Protein AF-U9UJM0-F1 (afdb_monomer_lite)

Foldseek 3Di:
DDPVVVVVVVVVVVVVVVVQCPDPLQVLQVCLLVLHDDDPPPPDDLQSLLQNLVQLLLAFRVKRKGWGWDQDPLAIDIDIDIPDDDDPLSVVLVVVVNVLRRCLSPPDDDDDPVSLVVNVVSSCVSCVVRLVVLVVQLVVCLVVCVVAPVSVVLVVQCCVQQPDDPDDDLLSLLCSLLVSLVVCVVPDPDCPSDPSSNSSSSCSSNSNNVSSVSNVVSSVD

Secondary structure (DSSP, 8-state):
--HHHHHHHHHHHHHHHHHHHTSHHHHHHHHHHHT------TT--HHHHHHHHHHHHH--TT--EEEEEEEETTEEEEEEEESSPPPHHHHHHHHHHHHHHHHHHS------HHHHHHHHHHHHHHHHHHHHHHHHHHHHHHHHTTTSHHHHHHHHHHHHHHS-GGG--HHHHHHHHHHHHHHHHHH-S-GGGS-HHHHHHHHHHHHHHHHHHHHHHHHT-

Radius of gyration: 19.23 Å; chains: 1; bounding box: 52×39×54 Å

Structure (mmCIF, N/CA/C/O backbone):
data_AF-U9UJM0-F1
#
_entry.id   AF-U9UJM0-F1
#
loop_
_atom_site.group_PDB
_atom_site.id
_atom_site.type_symbol
_atom_site.label_atom_id
_atom_site.label_alt_id
_atom_site.label_comp_id
_atom_site.label_asym_id
_atom_site.label_entity_id
_atom_site.label_seq_id
_atom_site.pdbx_PDB_ins_code
_atom_site.Cartn_x
_atom_site.Cartn_y
_atom_site.Cartn_z
_atom_site.occupancy
_atom_site.B_iso_or_equiv
_atom_site.auth_seq_id
_atom_site.auth_comp_id
_atom_site.auth_asym_id
_atom_site.auth_atom_id
_atom_site.pdbx_PDB_model_num
ATOM 1 N N . MET A 1 1 ? -22.119 -15.778 29.319 1.00 65.75 1 MET A N 1
ATOM 2 C CA . MET A 1 1 ? -22.751 -15.413 28.038 1.00 65.75 1 MET A CA 1
ATOM 3 C C . MET A 1 1 ? -23.654 -16.558 27.620 1.00 65.75 1 MET A C 1
ATOM 5 O O . MET A 1 1 ? -23.183 -17.690 27.564 1.00 65.75 1 MET A O 1
ATOM 9 N N . SER A 1 2 ? -24.944 -16.297 27.432 1.00 87.44 2 SER A N 1
ATOM 10 C CA . SER A 1 2 ? -25.914 -17.342 27.103 1.00 87.44 2 SER A CA 1
ATOM 11 C C . SER A 1 2 ? -25.783 -17.793 25.636 1.00 87.44 2 SER A C 1
ATOM 13 O O . SER A 1 2 ? -25.288 -17.039 24.790 1.00 87.44 2 SER A O 1
ATOM 15 N N . PRO A 1 3 ? -26.253 -19.003 25.283 1.00 84.19 3 PRO A N 1
ATOM 16 C CA . PRO A 1 3 ? -26.301 -19.462 23.892 1.00 84.19 3 PRO A CA 1
ATOM 17 C C . PRO A 1 3 ? -27.071 -18.515 22.951 1.00 84.19 3 PRO A C 1
ATOM 19 O O . PRO A 1 3 ? -26.754 -18.413 21.763 1.00 84.19 3 PRO A O 1
ATOM 22 N N . GLU A 1 4 ? -28.065 -17.792 23.470 1.00 83.81 4 GLU A N 1
ATOM 23 C CA . GLU A 1 4 ? -28.863 -16.820 22.712 1.00 83.81 4 GLU A CA 1
ATOM 24 C C . GLU A 1 4 ? -28.133 -15.492 22.502 1.00 83.81 4 GLU A C 1
ATOM 26 O O . GLU A 1 4 ? -28.235 -14.903 21.422 1.00 83.81 4 GLU A O 1
ATOM 31 N N . GLU A 1 5 ? -27.341 -15.047 23.479 1.00 85.44 5 GLU A N 1
ATOM 32 C CA . GLU A 1 5 ? -26.444 -13.895 23.325 1.00 85.44 5 GLU A CA 1
ATOM 33 C C . GLU A 1 5 ? -25.368 -14.174 22.270 1.00 85.44 5 GLU A C 1
ATOM 35 O O . GLU A 1 5 ? -25.138 -13.343 21.389 1.00 85.44 5 GLU A O 1
ATOM 40 N N . LEU A 1 6 ? -24.786 -15.379 22.280 1.00 83.50 6 LEU A N 1
ATOM 41 C CA . LEU A 1 6 ? -23.798 -15.802 21.285 1.00 83.50 6 LEU A CA 1
ATOM 42 C C . LEU A 1 6 ? -24.395 -15.862 19.868 1.00 83.50 6 LEU A C 1
ATOM 44 O O . LEU A 1 6 ? -23.763 -15.419 18.909 1.00 83.50 6 LEU A O 1
ATOM 48 N N . LYS A 1 7 ? -25.629 -16.367 19.715 1.00 84.19 7 LYS A N 1
ATOM 49 C CA . LYS A 1 7 ? -26.338 -16.358 18.421 1.00 84.19 7 LYS A CA 1
ATOM 50 C C . LYS A 1 7 ? -26.595 -14.938 17.913 1.00 84.19 7 LYS A C 1
ATOM 52 O O . LYS A 1 7 ? -26.408 -14.681 16.724 1.00 84.19 7 LYS A O 1
ATOM 57 N N . LYS A 1 8 ? -27.007 -14.015 18.790 1.00 84.56 8 LYS A N 1
ATOM 58 C CA . LYS A 1 8 ? -27.227 -12.605 18.426 1.00 84.56 8 LYS A CA 1
ATOM 59 C C . LYS A 1 8 ? -25.926 -11.909 18.014 1.00 84.56 8 LYS A C 1
ATOM 61 O O . LYS A 1 8 ? -25.944 -11.179 17.027 1.00 84.56 8 LYS A O 1
ATOM 66 N N . LEU A 1 9 ? -24.818 -12.162 18.714 1.00 82.75 9 LEU A N 1
ATOM 67 C CA . LEU A 1 9 ? -23.490 -11.642 18.358 1.00 82.75 9 LEU A CA 1
ATOM 68 C C . LEU A 1 9 ? -23.050 -12.112 16.970 1.00 82.75 9 LEU A C 1
ATOM 70 O O . LEU A 1 9 ? -22.808 -11.277 16.104 1.00 82.75 9 LEU A O 1
ATOM 74 N N . LYS A 1 10 ? -23.083 -13.426 16.713 1.00 82.19 10 LYS A N 1
ATOM 75 C CA . LYS A 1 10 ? -22.719 -13.991 15.401 1.00 82.19 10 LYS A CA 1
ATOM 76 C C . LYS A 1 10 ? -23.577 -13.447 14.257 1.00 82.19 10 LYS A C 1
ATOM 78 O O . LYS A 1 10 ? -23.088 -13.260 13.146 1.00 82.19 10 LYS A O 1
ATOM 83 N N . LYS A 1 11 ? -24.870 -13.201 14.506 1.00 83.44 11 LYS A N 1
ATOM 84 C CA . LYS A 1 11 ? -25.762 -12.593 13.507 1.00 83.44 11 LYS A CA 1
ATOM 85 C C . LYS A 1 11 ? -25.344 -11.153 13.192 1.00 83.44 11 LYS A C 1
ATOM 87 O O . LYS A 1 11 ? -25.240 -10.812 12.020 1.00 83.44 11 LYS A O 1
ATOM 92 N N . ARG A 1 12 ? -25.052 -10.346 14.219 1.00 81.38 12 ARG A N 1
ATOM 93 C CA . ARG A 1 12 ? -24.566 -8.967 14.044 1.00 81.38 12 ARG A CA 1
ATOM 94 C C . ARG A 1 12 ? -23.214 -8.914 13.340 1.00 81.38 12 ARG A C 1
ATOM 96 O O . ARG A 1 12 ? -23.023 -8.046 12.502 1.00 81.38 12 ARG A O 1
ATOM 103 N N . GLU A 1 13 ? -22.295 -9.823 13.657 1.00 78.12 13 GLU A N 1
ATOM 104 C CA . GLU A 1 13 ? -21.001 -9.915 12.968 1.00 78.12 13 GLU A CA 1
ATOM 105 C C . GLU A 1 13 ? -21.185 -10.207 11.480 1.00 78.12 13 GLU A C 1
ATOM 107 O O . GLU A 1 13 ? -20.626 -9.492 10.658 1.00 78.12 13 GLU A O 1
ATOM 112 N N . LYS A 1 14 ? -22.052 -11.163 11.120 1.00 77.00 14 LYS A N 1
ATOM 113 C CA . LYS A 1 14 ? -22.377 -11.445 9.712 1.00 77.00 14 LYS A CA 1
ATOM 114 C C . LYS A 1 14 ? -23.029 -10.269 8.988 1.00 77.00 14 LYS A C 1
ATOM 116 O O . LYS A 1 14 ? -22.781 -10.068 7.804 1.00 77.00 14 LYS A O 1
ATOM 121 N N . GLU A 1 15 ? -23.909 -9.530 9.657 1.00 79.50 15 GLU A N 1
ATOM 122 C CA . GLU A 1 15 ? -24.532 -8.332 9.080 1.00 79.50 15 GLU A CA 1
ATOM 123 C C . GLU A 1 15 ? -23.494 -7.224 8.857 1.00 79.50 15 GLU A C 1
ATOM 125 O O . GLU A 1 15 ? -23.455 -6.646 7.774 1.00 79.50 15 GLU A O 1
ATOM 130 N N . ARG A 1 16 ? -22.597 -6.999 9.828 1.00 75.56 16 ARG A N 1
ATOM 131 C CA . ARG A 1 16 ? -21.481 -6.049 9.702 1.00 75.56 16 ARG A CA 1
ATOM 132 C C . ARG A 1 16 ? -20.508 -6.441 8.604 1.00 75.56 16 ARG A C 1
ATOM 134 O O . ARG A 1 16 ? -20.083 -5.579 7.855 1.00 75.56 16 ARG A O 1
ATOM 141 N N . GLU A 1 17 ? -20.166 -7.720 8.498 1.00 71.56 17 GLU A N 1
ATOM 142 C CA . GLU A 1 17 ? -19.282 -8.232 7.454 1.00 71.56 17 GLU A CA 1
ATOM 143 C C . GLU A 1 17 ? -19.861 -7.948 6.063 1.00 71.56 17 GLU A C 1
ATOM 145 O O . GLU A 1 17 ? -19.177 -7.389 5.211 1.00 71.56 17 GLU A O 1
ATOM 150 N N . LYS A 1 18 ? -21.151 -8.235 5.851 1.00 74.44 18 LYS A N 1
ATOM 151 C CA . LYS A 1 18 ? -21.838 -7.892 4.598 1.00 74.44 18 LYS A CA 1
ATOM 152 C C . LYS A 1 18 ? -21.824 -6.393 4.316 1.00 74.44 18 LYS A C 1
ATOM 154 O O . LYS A 1 18 ? -21.600 -6.003 3.176 1.00 74.44 18 LYS A O 1
ATOM 159 N N . GLU A 1 19 ? -22.060 -5.568 5.334 1.00 75.31 19 GLU A N 1
ATOM 160 C CA . GLU A 1 19 ? -22.003 -4.114 5.190 1.00 75.31 19 GLU A CA 1
ATOM 161 C C . GLU A 1 19 ? -20.592 -3.650 4.807 1.00 75.31 19 GLU A C 1
ATOM 163 O O . GLU A 1 19 ? -20.451 -2.912 3.837 1.00 75.31 19 GLU A O 1
ATOM 168 N N . LEU A 1 20 ? -19.558 -4.137 5.500 1.00 71.56 20 LEU A N 1
ATOM 169 C CA . LEU A 1 20 ? -18.145 -3.884 5.207 1.00 71.56 20 LEU A CA 1
ATOM 170 C C . LEU A 1 20 ? -17.817 -4.215 3.751 1.00 71.56 20 LEU A C 1
ATOM 172 O O . LEU A 1 20 ? -17.385 -3.331 3.019 1.00 71.56 20 LEU A O 1
ATOM 176 N N . TYR A 1 21 ? -18.082 -5.449 3.310 1.00 68.25 21 TYR A N 1
ATOM 177 C CA . TYR A 1 21 ? -17.776 -5.883 1.942 1.00 68.25 21 TYR A CA 1
ATOM 178 C C . TYR A 1 21 ? -18.607 -5.176 0.861 1.00 68.25 21 TYR A C 1
ATOM 180 O O . TYR A 1 21 ? -18.234 -5.219 -0.307 1.00 68.25 21 TYR A O 1
ATOM 188 N N . SER A 1 22 ? -19.703 -4.508 1.234 1.00 66.62 22 SER A N 1
ATOM 189 C CA . SER A 1 22 ? -20.506 -3.690 0.316 1.00 66.62 22 SER A CA 1
ATOM 190 C C . SER A 1 22 ? -20.013 -2.246 0.162 1.00 66.62 22 SER A C 1
ATOM 192 O O . SER A 1 22 ? -20.562 -1.507 -0.653 1.00 66.62 22 SER A O 1
ATOM 194 N N . LYS A 1 23 ? -19.012 -1.813 0.944 1.00 70.56 23 LYS A N 1
ATOM 195 C CA . LYS A 1 23 ? -18.503 -0.437 0.883 1.00 70.56 23 LYS A CA 1
ATOM 196 C C . LYS A 1 23 ? -17.569 -0.223 -0.300 1.00 70.56 23 LYS A C 1
ATOM 198 O O . LYS A 1 23 ? -16.792 -1.093 -0.686 1.00 70.56 23 LYS A O 1
ATOM 203 N N . GLU A 1 24 ? -17.576 1.011 -0.781 1.00 67.19 24 GLU A N 1
ATOM 204 C CA . GLU A 1 24 ? -16.695 1.514 -1.833 1.00 67.19 24 GLU A CA 1
ATOM 205 C C . GLU A 1 24 ? -15.207 1.298 -1.517 1.00 67.19 24 GLU A C 1
ATOM 207 O O . GLU A 1 24 ? -14.434 0.919 -2.394 1.00 67.19 24 GLU A O 1
ATOM 212 N N . CYS A 1 25 ? -14.817 1.385 -0.241 1.00 64.88 25 CYS A N 1
ATOM 213 C CA . CYS A 1 25 ? -13.453 1.088 0.202 1.00 64.88 25 CYS A CA 1
ATOM 214 C C . CYS A 1 25 ? -13.019 -0.352 -0.094 1.00 64.88 25 CYS A C 1
ATOM 216 O O . CYS A 1 25 ? -11.851 -0.614 -0.388 1.00 64.88 25 CYS A O 1
ATOM 218 N N . VAL A 1 26 ? -13.957 -1.297 -0.032 1.00 66.75 26 VAL A N 1
ATOM 219 C CA . VAL A 1 26 ? -13.692 -2.696 -0.367 1.00 66.75 26 VAL A CA 1
ATOM 220 C C . VAL A 1 26 ? -13.600 -2.882 -1.870 1.00 66.75 26 VAL A C 1
ATOM 222 O O . VAL A 1 26 ? -12.690 -3.572 -2.318 1.00 66.75 26 VAL A O 1
ATOM 225 N N . ALA A 1 27 ? -14.463 -2.227 -2.649 1.00 67.12 27 ALA A N 1
ATOM 226 C CA . ALA A 1 27 ? -14.360 -2.241 -4.107 1.00 67.12 27 ALA A CA 1
ATOM 227 C C . ALA A 1 27 ? -12.992 -1.708 -4.573 1.00 67.12 27 ALA A C 1
ATOM 229 O O . ALA A 1 27 ? -12.303 -2.374 -5.345 1.00 67.12 27 ALA A O 1
ATOM 230 N N . GLN A 1 28 ? -12.528 -0.585 -4.014 1.00 66.94 28 GLN A N 1
ATOM 231 C CA . GLN A 1 28 ? -11.191 -0.050 -4.294 1.00 66.94 28 GLN A CA 1
ATOM 232 C C . GLN A 1 28 ? -10.070 -1.007 -3.870 1.00 66.94 28 GLN A C 1
ATOM 234 O O . GLN A 1 28 ? -9.120 -1.226 -4.621 1.00 66.94 28 GLN A O 1
ATOM 239 N N . SER A 1 29 ? -10.190 -1.631 -2.695 1.00 64.56 29 SER A N 1
ATOM 240 C CA . SER A 1 29 ? -9.205 -2.610 -2.217 1.00 64.56 29 SER A CA 1
ATOM 241 C C . SER A 1 29 ? -9.140 -3.850 -3.114 1.00 64.56 29 SER A C 1
ATOM 243 O O . SER A 1 29 ? -8.056 -4.375 -3.365 1.00 64.56 29 SER A O 1
ATOM 245 N N . ILE A 1 30 ? -10.282 -4.309 -3.634 1.00 66.44 30 ILE A N 1
ATOM 246 C CA . ILE A 1 30 ? -10.357 -5.412 -4.597 1.00 66.44 30 ILE A CA 1
ATOM 247 C C . ILE A 1 30 ? -9.670 -5.010 -5.903 1.00 66.44 30 ILE A C 1
ATOM 249 O O . ILE A 1 30 ? -8.770 -5.731 -6.335 1.00 66.44 30 ILE A O 1
ATOM 253 N N . ASN A 1 31 ? -10.014 -3.850 -6.474 1.00 68.75 31 ASN A N 1
ATOM 254 C CA . ASN A 1 31 ? -9.408 -3.333 -7.709 1.00 68.75 31 ASN A CA 1
ATOM 255 C C . ASN A 1 31 ? -7.883 -3.228 -7.579 1.00 68.75 31 ASN A C 1
ATOM 257 O O . ASN A 1 31 ? -7.129 -3.680 -8.446 1.00 68.75 31 ASN A O 1
ATOM 261 N N . PHE A 1 32 ? -7.414 -2.736 -6.431 1.00 66.44 32 PHE A N 1
ATOM 262 C CA . PHE A 1 32 ? -5.996 -2.673 -6.103 1.00 66.44 32 PHE A CA 1
ATOM 263 C C . PHE A 1 32 ? -5.314 -4.056 -6.111 1.00 66.44 32 PHE A C 1
ATOM 265 O O . PHE A 1 32 ? -4.198 -4.212 -6.625 1.00 66.44 32 PHE A O 1
ATOM 272 N N . VAL A 1 33 ? -5.971 -5.088 -5.571 1.00 63.47 33 VAL A N 1
ATOM 273 C CA . VAL A 1 33 ? -5.451 -6.465 -5.560 1.00 63.47 33 VAL A CA 1
ATOM 274 C C . VAL A 1 33 ? -5.387 -7.040 -6.975 1.00 63.47 33 VAL A C 1
ATOM 276 O O . VAL A 1 33 ? -4.348 -7.606 -7.350 1.00 63.47 33 VAL A O 1
ATOM 279 N N . VAL A 1 34 ? -6.445 -6.862 -7.772 1.00 63.19 34 VAL A N 1
ATOM 280 C CA . VAL A 1 34 ? -6.519 -7.375 -9.151 1.00 63.19 34 VAL A CA 1
ATOM 281 C C . VAL A 1 34 ? -5.686 -6.560 -10.149 1.00 63.19 34 VAL A C 1
ATOM 283 O O . VAL A 1 34 ? -5.393 -7.048 -11.236 1.00 63.19 34 VAL A O 1
ATOM 286 N N . SER A 1 35 ? -5.125 -5.417 -9.736 1.00 59.09 35 SER A N 1
ATOM 287 C CA . SER A 1 35 ? -4.356 -4.488 -10.592 1.00 59.09 35 SER A CA 1
ATOM 288 C C . SER A 1 35 ? -5.179 -3.896 -11.740 1.00 59.09 35 SER A C 1
ATOM 290 O O . SER A 1 35 ? -4.607 -3.441 -12.726 1.00 59.09 35 SER A O 1
ATOM 292 N N . GLU A 1 36 ? -6.504 -3.889 -11.611 1.00 54.59 36 GLU A N 1
ATOM 293 C CA . GLU A 1 36 ? -7.366 -3.150 -12.528 1.00 54.59 36 GLU A CA 1
ATOM 294 C C . GLU A 1 36 ? -7.240 -1.652 -12.221 1.00 54.59 36 GLU A C 1
ATOM 296 O O . GLU A 1 36 ? -6.974 -1.252 -11.078 1.00 54.59 36 GLU A O 1
ATOM 301 N N . ALA A 1 37 ? -7.357 -0.816 -13.254 1.00 44.00 37 ALA A N 1
ATOM 302 C CA . ALA A 1 37 ? -7.445 0.625 -13.085 1.00 44.00 37 ALA A CA 1
ATOM 303 C C . ALA A 1 37 ? -8.679 0.921 -12.220 1.00 44.00 37 ALA A C 1
ATOM 305 O O . ALA A 1 37 ? -9.813 0.784 -12.662 1.00 44.00 37 ALA A O 1
ATOM 306 N N . SER A 1 38 ? -8.466 1.231 -10.941 1.00 50.16 38 SER A N 1
ATOM 307 C CA . SER A 1 38 ? -9.499 1.867 -10.143 1.00 50.16 38 SER A CA 1
ATOM 308 C C . SER A 1 38 ? -9.495 3.337 -10.518 1.00 50.16 38 SER A C 1
ATOM 310 O O . SER A 1 38 ? -8.500 4.010 -10.232 1.00 50.16 38 SER A O 1
ATOM 312 N N . ASP A 1 39 ? -10.582 3.821 -11.108 1.00 47.94 39 ASP A N 1
ATOM 313 C CA . ASP A 1 39 ? -10.840 5.254 -11.157 1.00 47.94 39 ASP A CA 1
ATOM 314 C C . ASP A 1 39 ? -10.741 5.788 -9.723 1.00 47.94 39 ASP A C 1
ATOM 316 O O . ASP A 1 39 ? -11.338 5.240 -8.786 1.00 47.94 39 ASP A O 1
ATOM 320 N N . GLU A 1 40 ? -9.892 6.792 -9.525 1.00 50.16 40 GLU A N 1
ATOM 321 C CA . GLU A 1 40 ? -9.721 7.436 -8.231 1.00 50.16 40 GLU A CA 1
ATOM 322 C C . GLU A 1 40 ? -11.066 8.091 -7.882 1.00 50.16 40 GLU A C 1
ATOM 324 O O . GLU A 1 40 ? -11.455 9.089 -8.483 1.00 50.16 40 GLU A O 1
ATOM 329 N N . VAL A 1 41 ? -11.846 7.494 -6.972 1.00 50.97 41 VAL A N 1
ATOM 330 C CA . VAL A 1 41 ? -13.151 8.062 -6.609 1.00 50.97 41 VAL A CA 1
ATOM 331 C C . VAL A 1 41 ? -12.904 9.332 -5.801 1.00 50.97 41 VAL A C 1
ATOM 333 O O . VAL A 1 41 ? -12.577 9.287 -4.612 1.00 50.97 41 VAL A O 1
ATOM 336 N N . THR A 1 42 ? -13.064 10.477 -6.456 1.00 54.00 42 THR A N 1
ATOM 337 C CA . THR A 1 42 ? -12.789 11.809 -5.905 1.00 54.00 42 THR A CA 1
ATOM 338 C C . THR A 1 42 ? -13.780 12.259 -4.825 1.00 54.00 42 THR A C 1
ATOM 340 O O . THR A 1 42 ? -13.514 13.247 -4.142 1.00 54.00 42 THR A O 1
ATOM 343 N N . ASP A 1 43 ? -14.869 11.513 -4.607 1.00 64.25 43 ASP A N 1
ATOM 344 C CA . ASP A 1 43 ? -15.992 11.911 -3.742 1.00 64.25 43 ASP A CA 1
ATOM 345 C C . ASP A 1 43 ? -16.020 11.216 -2.363 1.00 64.25 43 ASP A C 1
ATOM 347 O O . ASP A 1 43 ? -16.974 11.375 -1.596 1.00 64.25 43 ASP A O 1
ATOM 351 N N . LEU A 1 44 ? -14.971 10.470 -1.992 1.00 70.69 44 LEU A N 1
ATOM 352 C CA . LEU A 1 44 ? -14.900 9.832 -0.673 1.00 70.69 44 LEU A CA 1
ATOM 353 C C . LEU A 1 44 ? -14.723 10.853 0.461 1.00 70.69 44 LEU A C 1
ATOM 355 O O . LEU A 1 44 ? -13.865 11.742 0.416 1.00 70.69 44 LEU A O 1
ATOM 359 N N . ASN A 1 45 ? -15.472 10.665 1.553 1.00 81.06 45 ASN A N 1
ATOM 360 C CA . ASN A 1 45 ? -15.224 11.418 2.783 1.00 81.06 45 ASN A CA 1
ATOM 361 C C . ASN A 1 45 ? -13.866 11.028 3.408 1.00 81.06 45 ASN A C 1
ATOM 363 O O . ASN A 1 45 ? -13.258 10.013 3.065 1.00 81.06 45 ASN A O 1
ATOM 367 N N . VAL A 1 46 ? -13.379 11.842 4.351 1.00 80.00 46 VAL A N 1
ATOM 368 C CA . VAL A 1 46 ? -12.052 11.658 4.970 1.00 80.00 46 VAL A CA 1
ATOM 369 C C . VAL A 1 46 ? -11.892 10.275 5.617 1.00 80.00 46 VAL A C 1
ATOM 371 O O . VAL A 1 46 ? -10.829 9.673 5.482 1.00 80.00 46 VAL A O 1
ATOM 374 N N . LEU A 1 47 ? -12.934 9.746 6.267 1.00 79.88 47 LEU A N 1
ATOM 375 C CA . LEU A 1 47 ? -12.892 8.444 6.944 1.00 79.88 47 LEU A CA 1
ATOM 376 C C . LEU A 1 47 ? -12.879 7.278 5.956 1.00 79.88 47 LEU A C 1
ATOM 378 O O . LEU A 1 47 ? -12.149 6.307 6.165 1.00 79.88 47 LEU A O 1
ATOM 382 N N . ASP A 1 48 ? -13.650 7.373 4.878 1.00 80.81 48 ASP A N 1
ATOM 383 C CA . ASP A 1 48 ? -13.672 6.354 3.832 1.00 80.81 48 ASP A CA 1
ATOM 384 C C . ASP A 1 48 ? -12.336 6.341 3.086 1.00 80.81 48 ASP A C 1
ATOM 386 O O . ASP A 1 48 ? -11.732 5.283 2.917 1.00 80.81 48 ASP A O 1
ATOM 390 N N . ARG A 1 49 ? -11.787 7.515 2.750 1.00 82.75 49 ARG A N 1
ATOM 391 C CA . ARG A 1 49 ? -10.454 7.620 2.142 1.00 82.75 49 ARG A CA 1
ATOM 392 C C . ARG A 1 49 ? -9.361 7.066 3.060 1.00 82.75 49 ARG A C 1
ATOM 394 O O . ARG A 1 49 ? -8.517 6.295 2.607 1.00 82.75 49 ARG A O 1
ATOM 401 N N . PHE A 1 50 ? -9.401 7.390 4.355 1.00 83.25 50 PHE A N 1
ATOM 402 C CA . PHE A 1 50 ? -8.499 6.786 5.338 1.00 83.25 50 PHE A CA 1
ATOM 403 C C . PHE A 1 50 ? -8.632 5.259 5.327 1.00 83.25 50 PHE A C 1
ATOM 405 O O . PHE A 1 50 ? -7.629 4.544 5.279 1.00 83.25 50 PHE A O 1
ATOM 412 N N . SER A 1 51 ? -9.867 4.751 5.347 1.00 84.19 51 SER A N 1
ATOM 413 C CA . SER A 1 51 ? -10.149 3.314 5.341 1.00 84.19 51 SER A CA 1
ATOM 414 C C . SER A 1 51 ? -9.546 2.626 4.110 1.00 84.19 51 SER A C 1
ATOM 416 O O . SER A 1 51 ? -8.946 1.563 4.250 1.00 84.19 51 SER A O 1
ATOM 418 N N . CYS A 1 52 ? -9.611 3.254 2.931 1.00 84.00 52 CYS A N 1
ATOM 419 C CA . CYS A 1 52 ? -9.008 2.745 1.692 1.00 84.00 52 CYS A CA 1
ATOM 420 C C . CYS A 1 52 ? -7.480 2.638 1.781 1.00 84.00 52 CYS A C 1
ATOM 422 O O . CYS A 1 52 ? -6.892 1.612 1.422 1.00 84.00 52 CYS A O 1
ATOM 424 N N . TYR A 1 53 ? -6.821 3.675 2.301 1.00 86.25 53 TYR A N 1
ATOM 425 C CA . TYR A 1 53 ? -5.370 3.659 2.479 1.00 86.25 53 TYR A CA 1
ATOM 426 C C . TYR A 1 53 ? -4.928 2.607 3.498 1.00 86.25 53 TYR A C 1
ATOM 428 O O . TYR A 1 53 ? -3.972 1.864 3.258 1.00 86.25 53 TYR A O 1
ATOM 436 N N . LEU A 1 54 ? -5.657 2.481 4.610 1.00 86.38 54 LEU A N 1
ATOM 437 C CA . LEU A 1 54 ? -5.369 1.460 5.611 1.00 86.38 54 LEU A CA 1
ATOM 438 C C . LEU A 1 54 ? -5.587 0.047 5.047 1.00 86.38 54 LEU A C 1
ATOM 440 O O . LEU A 1 54 ? -4.749 -0.832 5.251 1.00 86.38 54 LEU A O 1
ATOM 444 N N . ALA A 1 55 ? -6.656 -0.170 4.277 1.00 87.00 55 ALA A N 1
ATOM 445 C CA . ALA A 1 55 ? -6.917 -1.445 3.614 1.00 87.00 55 ALA A CA 1
ATOM 446 C C . ALA A 1 55 ? -5.784 -1.831 2.648 1.00 87.00 55 ALA A C 1
ATOM 448 O O . ALA A 1 55 ? -5.304 -2.966 2.672 1.00 87.00 55 ALA A O 1
ATOM 449 N N . THR A 1 56 ? -5.286 -0.868 1.865 1.00 85.75 56 THR A N 1
ATOM 450 C CA . THR A 1 56 ? -4.171 -1.053 0.919 1.00 85.75 56 THR A CA 1
ATOM 451 C C . THR A 1 56 ? -2.892 -1.517 1.620 1.00 85.75 56 THR A C 1
ATOM 453 O O . THR A 1 56 ? -2.194 -2.434 1.155 1.00 85.75 56 THR A O 1
ATOM 456 N N . ILE A 1 57 ? -2.589 -0.912 2.769 1.00 86.31 57 ILE A N 1
ATOM 457 C CA . ILE A 1 57 ? -1.442 -1.287 3.591 1.00 86.31 57 ILE A CA 1
ATOM 458 C C . ILE A 1 57 ? -1.609 -2.715 4.131 1.00 86.31 57 ILE A C 1
ATOM 460 O O . ILE A 1 57 ? -0.708 -3.547 3.957 1.00 86.31 57 ILE A O 1
ATOM 464 N N . LEU A 1 58 ? -2.777 -3.027 4.700 1.00 85.50 58 LEU A N 1
ATOM 465 C CA . LEU A 1 58 ? -3.060 -4.316 5.333 1.00 85.50 58 LEU A CA 1
ATOM 466 C C . LEU A 1 58 ? -3.112 -5.492 4.340 1.00 85.50 58 LEU A C 1
ATOM 468 O O . LEU A 1 58 ? -2.642 -6.576 4.671 1.00 85.50 58 LEU A O 1
ATOM 472 N N . ALA A 1 59 ? -3.626 -5.299 3.124 1.00 84.38 59 ALA A N 1
ATOM 473 C CA . ALA A 1 59 ? -3.943 -6.390 2.195 1.00 84.38 59 ALA A CA 1
ATOM 474 C C . ALA A 1 59 ? -2.717 -7.028 1.519 1.00 84.38 59 ALA A C 1
ATOM 476 O O . ALA A 1 59 ? -2.120 -6.404 0.642 1.00 84.38 59 ALA A O 1
ATOM 477 N N . ARG A 1 60 ? -2.318 -8.267 1.855 1.00 78.50 60 ARG A N 1
ATOM 478 C CA . ARG A 1 60 ? -1.262 -8.998 1.113 1.00 78.50 60 ARG A CA 1
ATOM 479 C C . ARG A 1 60 ? -1.723 -9.476 -0.268 1.00 78.50 60 ARG A C 1
ATOM 481 O O . ARG A 1 60 ? -2.857 -9.276 -0.687 1.00 78.50 60 ARG A O 1
ATOM 488 N N . ASP A 1 61 ? -0.810 -10.102 -1.009 1.00 74.38 61 ASP A N 1
ATOM 489 C CA . ASP A 1 61 ? -1.124 -10.686 -2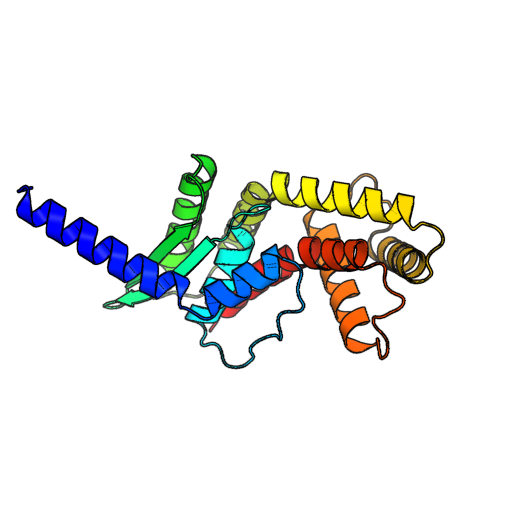.312 1.00 74.38 61 ASP A CA 1
ATOM 490 C C . ASP A 1 61 ? -2.272 -11.699 -2.188 1.00 74.38 61 ASP A C 1
ATOM 492 O O . ASP A 1 61 ? -2.167 -12.664 -1.434 1.00 74.38 61 ASP A O 1
ATOM 496 N N . LYS A 1 62 ? -3.336 -11.483 -2.976 1.00 76.56 62 LYS A N 1
ATOM 497 C CA . LYS A 1 62 ? -4.605 -12.242 -2.981 1.00 76.56 62 LYS A CA 1
ATOM 498 C C . LYS A 1 62 ? -5.516 -12.010 -1.767 1.00 76.56 62 LYS A C 1
ATOM 500 O O . LYS A 1 62 ? -6.649 -12.491 -1.781 1.00 76.56 62 LYS A O 1
ATOM 505 N N . GLU A 1 63 ? -5.067 -11.277 -0.752 1.00 83.62 63 GLU A N 1
ATOM 506 C CA . GLU A 1 63 ? -5.919 -10.892 0.370 1.00 83.62 63 GLU A CA 1
ATOM 507 C C . GLU A 1 63 ? -6.747 -9.661 0.002 1.00 83.62 63 GLU A C 1
ATOM 509 O O . GLU A 1 63 ? -6.233 -8.693 -0.548 1.00 83.62 63 GLU A O 1
ATOM 514 N N . VAL A 1 64 ? -8.025 -9.690 0.354 1.00 81.12 64 VAL A N 1
ATOM 515 C CA . VAL A 1 64 ? -8.942 -8.557 0.331 1.00 81.12 64 VAL A CA 1
ATOM 516 C C . VAL A 1 64 ? -9.195 -8.184 1.780 1.00 81.12 64 VAL A C 1
ATOM 518 O O . VAL A 1 64 ? -9.677 -9.008 2.560 1.00 81.12 64 VAL A O 1
ATOM 521 N N . VAL A 1 65 ? -8.849 -6.952 2.138 1.00 83.69 65 VAL A N 1
ATOM 522 C CA . VAL A 1 65 ? -9.077 -6.403 3.474 1.00 83.69 65 VAL A CA 1
ATOM 523 C C . VAL A 1 65 ? -10.171 -5.354 3.378 1.00 83.69 65 VAL A C 1
ATOM 525 O O . VAL A 1 65 ? -10.105 -4.449 2.553 1.00 83.69 65 VAL A O 1
ATOM 528 N N . ALA A 1 66 ? -11.170 -5.483 4.240 1.00 85.12 66 ALA A N 1
ATOM 529 C CA . ALA A 1 66 ? -12.202 -4.494 4.450 1.00 85.12 66 ALA A CA 1
ATOM 530 C C . ALA A 1 66 ? -11.903 -3.721 5.732 1.00 85.12 66 ALA A C 1
ATOM 532 O O . ALA A 1 66 ? -11.779 -4.306 6.810 1.00 85.12 66 ALA A O 1
ATOM 533 N N . VAL A 1 67 ? -11.806 -2.403 5.598 1.00 84.06 67 VAL A N 1
ATOM 534 C CA . VAL A 1 67 ? -11.639 -1.474 6.711 1.00 84.06 67 VAL A CA 1
ATOM 535 C C . VAL A 1 67 ? -12.852 -0.564 6.732 1.00 84.06 67 VAL A C 1
ATOM 537 O O . VAL A 1 67 ? -13.218 0.003 5.706 1.00 84.06 67 VAL A O 1
ATOM 540 N N . TRP A 1 68 ? -13.466 -0.418 7.898 1.00 83.00 68 TRP A N 1
ATOM 541 C CA . TRP A 1 68 ? -14.494 0.585 8.120 1.00 83.00 68 TRP A CA 1
ATOM 542 C C . TRP A 1 68 ? -14.200 1.355 9.396 1.00 83.00 68 TRP A C 1
ATOM 544 O O . TRP A 1 68 ? -14.170 0.791 10.492 1.00 83.00 68 TRP A O 1
ATOM 554 N N . LEU A 1 69 ? -13.983 2.654 9.234 1.00 78.62 69 LEU A N 1
ATOM 555 C CA . LEU A 1 69 ? -13.797 3.588 10.330 1.00 78.62 69 LEU A CA 1
ATOM 556 C C . LEU A 1 69 ? -15.104 4.297 10.649 1.00 78.62 69 LEU A C 1
ATOM 558 O O . LEU A 1 69 ? -15.782 4.825 9.767 1.00 78.62 69 LEU A O 1
ATOM 562 N N . LYS A 1 70 ? -15.447 4.338 11.934 1.00 76.75 70 LYS A N 1
ATOM 563 C CA . LYS A 1 70 ? -16.643 5.018 12.420 1.00 76.75 70 LYS A CA 1
ATOM 564 C C . LYS A 1 70 ? -16.326 5.853 13.648 1.00 76.75 70 LYS A C 1
ATOM 566 O O . LYS A 1 70 ? -15.701 5.373 14.586 1.00 76.75 70 LYS A O 1
ATOM 571 N N . ILE A 1 71 ? -16.828 7.084 13.679 1.00 75.31 71 ILE A N 1
ATOM 572 C CA . ILE A 1 71 ? -16.781 7.920 14.879 1.00 75.31 71 ILE A CA 1
ATOM 573 C C . ILE A 1 71 ? -18.065 7.697 15.685 1.00 75.31 71 ILE A C 1
ATOM 575 O O . ILE A 1 71 ? -19.168 7.979 15.214 1.00 75.31 71 ILE A O 1
ATOM 579 N N . VAL A 1 72 ? -17.932 7.189 16.909 1.00 71.19 72 VAL A N 1
ATOM 580 C CA . VAL A 1 72 ? -19.034 6.963 17.853 1.00 71.19 72 VAL A CA 1
ATOM 581 C C . VAL A 1 72 ? -18.713 7.689 19.154 1.00 71.19 72 VAL A C 1
ATOM 583 O O . VAL A 1 72 ? -17.731 7.375 19.817 1.00 71.19 72 VAL A O 1
ATOM 586 N N . GLN A 1 73 ? -19.534 8.677 19.531 1.00 69.94 73 GLN A N 1
ATOM 587 C CA . GLN A 1 73 ? -19.376 9.438 20.786 1.00 69.94 73 GLN A CA 1
ATOM 588 C C . GLN A 1 73 ? -17.967 10.046 20.967 1.00 69.94 73 GLN A C 1
ATOM 590 O O . GLN A 1 73 ? -17.383 9.987 22.048 1.00 69.94 73 GLN A O 1
ATOM 595 N N . GLY A 1 74 ? -17.391 10.585 19.887 1.00 65.69 74 GLY A N 1
ATOM 596 C CA . GLY A 1 74 ? -16.033 11.143 19.892 1.00 65.69 74 GLY A CA 1
ATOM 597 C C . GLY A 1 74 ? -14.918 10.093 19.937 1.00 65.69 74 GLY A C 1
ATOM 598 O O . GLY A 1 74 ? -13.762 10.451 20.118 1.00 65.69 74 GLY A O 1
ATOM 599 N N . ARG A 1 75 ? -15.231 8.800 19.783 1.00 66.69 75 ARG A N 1
ATOM 600 C CA . ARG A 1 75 ? -14.254 7.708 19.686 1.00 66.69 75 ARG A CA 1
ATOM 601 C C . ARG A 1 75 ? -14.186 7.161 18.274 1.00 66.69 75 ARG A C 1
ATOM 603 O O . ARG A 1 75 ? -15.221 6.923 17.660 1.00 66.69 75 ARG A O 1
ATOM 610 N N . CYS A 1 76 ? -12.969 6.951 17.785 1.00 73.12 76 CYS A N 1
ATOM 611 C CA . CYS A 1 76 ? -12.739 6.240 16.537 1.00 73.12 76 CYS A CA 1
ATOM 612 C C . CYS A 1 76 ? -12.835 4.731 16.800 1.00 73.12 76 CYS A C 1
ATOM 614 O O . CYS A 1 76 ? -12.106 4.190 17.635 1.00 73.12 76 CYS A O 1
ATOM 616 N N . GLU A 1 77 ? -13.760 4.070 16.114 1.00 76.81 77 GLU A N 1
ATOM 617 C CA . GLU A 1 77 ? -13.906 2.621 16.071 1.00 76.81 77 GLU A CA 1
ATOM 618 C C . GLU A 1 77 ? -13.454 2.118 14.701 1.00 76.81 77 GLU A C 1
ATOM 620 O O . GLU A 1 77 ? -13.895 2.627 13.669 1.00 76.81 77 GLU A O 1
ATOM 625 N N . ILE A 1 78 ? -12.587 1.106 14.702 1.00 79.12 78 ILE A N 1
ATOM 626 C CA . ILE A 1 78 ? -12.094 0.453 13.491 1.00 79.12 78 ILE A CA 1
ATOM 627 C C . ILE A 1 78 ? -12.711 -0.932 13.418 1.00 79.12 78 ILE A C 1
ATOM 629 O O . ILE A 1 78 ? -12.571 -1.737 14.341 1.00 79.12 78 ILE A O 1
ATOM 633 N N . TYR A 1 79 ? -13.361 -1.216 12.302 1.00 82.56 79 TYR A N 1
ATOM 634 C CA . TYR A 1 79 ? -13.841 -2.539 11.959 1.00 82.56 79 TYR A CA 1
ATOM 635 C C . TYR A 1 79 ? -12.976 -3.098 10.840 1.00 82.56 79 TYR A C 1
ATOM 637 O O . TYR A 1 79 ? -12.796 -2.456 9.807 1.00 82.56 79 TYR A O 1
ATOM 645 N N . LEU A 1 80 ? -12.437 -4.293 11.066 1.00 84.94 80 LEU A N 1
ATOM 646 C CA . LEU A 1 80 ? -11.545 -4.973 10.140 1.00 84.94 80 LEU A CA 1
ATOM 647 C C . LEU A 1 80 ? -12.119 -6.344 9.810 1.00 84.94 80 LEU A C 1
ATOM 649 O O . LEU A 1 80 ? -12.502 -7.102 10.701 1.00 84.94 80 LEU A O 1
ATOM 653 N N . SER A 1 81 ? -12.151 -6.669 8.527 1.00 85.31 81 SER A N 1
ATOM 654 C CA . SER A 1 81 ? -12.399 -8.020 8.040 1.00 85.31 81 SER A CA 1
ATOM 655 C C . SER A 1 81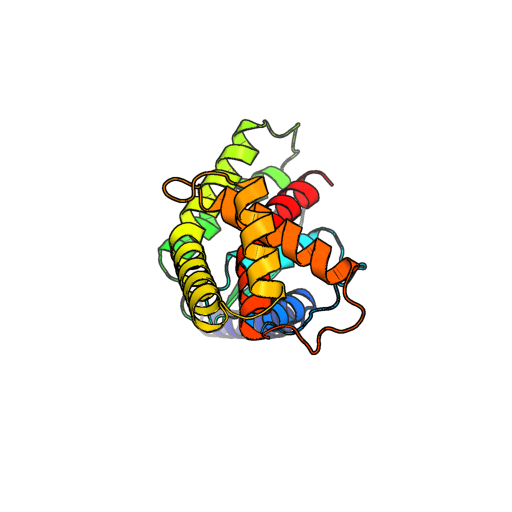 ? -11.428 -8.318 6.913 1.00 85.31 81 SER A C 1
ATOM 657 O O . SER A 1 81 ? -10.953 -7.408 6.235 1.00 85.31 81 SER A O 1
ATOM 659 N N . LYS A 1 82 ? -11.109 -9.591 6.719 1.00 85.12 82 LYS A N 1
ATOM 660 C CA . LYS A 1 82 ? -10.353 -10.030 5.556 1.00 85.12 82 LYS A CA 1
ATOM 661 C C . LYS A 1 82 ? -10.718 -11.461 5.191 1.00 85.12 82 LYS A C 1
ATOM 663 O O . LYS A 1 82 ? -11.216 -12.213 6.023 1.00 85.12 82 LYS A O 1
ATOM 668 N N . ASN A 1 83 ? -10.443 -11.839 3.951 1.00 84.25 83 ASN A N 1
ATOM 669 C CA . ASN A 1 83 ? -10.752 -13.164 3.406 1.00 84.25 83 ASN A CA 1
ATOM 670 C C . ASN A 1 83 ? -9.737 -14.272 3.781 1.00 84.25 83 ASN A C 1
ATOM 672 O O . ASN A 1 83 ? -9.837 -15.378 3.256 1.00 84.25 83 ASN A O 1
ATOM 676 N N . PHE A 1 84 ? -8.776 -13.988 4.665 1.00 84.50 84 PHE A N 1
ATOM 677 C CA . PHE A 1 84 ? -7.763 -14.924 5.181 1.00 84.50 84 PHE A CA 1
ATOM 678 C C . PHE A 1 84 ? -7.608 -14.778 6.705 1.00 84.50 84 PHE A C 1
ATOM 680 O O . PHE A 1 84 ? -8.162 -13.865 7.310 1.00 84.50 84 PHE A O 1
ATOM 687 N N . ASP A 1 85 ? -6.816 -15.635 7.346 1.00 87.81 85 ASP A N 1
ATOM 688 C CA . ASP A 1 85 ? -6.558 -15.533 8.787 1.00 87.81 85 ASP A CA 1
ATOM 689 C C . ASP A 1 85 ? -5.588 -14.395 9.128 1.00 87.81 85 ASP A C 1
ATOM 691 O O . ASP A 1 85 ? -4.612 -14.142 8.413 1.00 87.81 85 ASP A O 1
ATOM 695 N N . TRP A 1 86 ? -5.860 -13.679 10.225 1.00 87.12 86 TRP A N 1
ATOM 696 C CA . TRP A 1 86 ? -4.948 -12.679 10.795 1.00 87.12 86 TRP A CA 1
ATOM 697 C C . TRP A 1 86 ? -3.699 -13.358 11.353 1.00 87.12 86 TRP A C 1
ATOM 699 O O . TRP A 1 86 ? -3.800 -14.308 12.122 1.00 87.12 86 TRP A O 1
ATOM 709 N N . LEU A 1 87 ? -2.525 -12.877 10.939 1.00 87.31 87 LEU A N 1
ATOM 710 C CA . LEU A 1 87 ? -1.248 -13.303 11.506 1.00 87.31 87 LEU A CA 1
ATOM 711 C C . LEU A 1 87 ? -0.943 -12.469 12.753 1.00 87.31 87 LEU A C 1
ATOM 713 O O . LEU A 1 87 ? -1.385 -11.326 12.845 1.00 87.31 87 LEU A O 1
ATOM 717 N N . ASP A 1 88 ? -0.109 -12.983 13.656 1.00 85.75 88 ASP A N 1
ATOM 718 C CA . ASP A 1 88 ? 0.276 -12.266 14.884 1.00 85.75 88 ASP A CA 1
ATOM 719 C C . ASP A 1 88 ? 0.851 -10.869 14.592 1.00 85.75 88 ASP A C 1
ATOM 721 O O . ASP A 1 88 ? 0.507 -9.894 15.256 1.00 85.75 88 ASP A O 1
ATOM 725 N N . LYS A 1 89 ? 1.649 -10.746 13.523 1.00 80.88 89 LYS A N 1
ATOM 726 C CA . LYS A 1 89 ? 2.188 -9.458 13.053 1.00 80.88 89 LYS A CA 1
ATOM 727 C C . LYS A 1 89 ? 1.110 -8.487 12.571 1.00 80.88 89 LYS A C 1
ATOM 729 O O . LYS A 1 89 ? 1.304 -7.279 12.655 1.00 80.88 89 LYS A O 1
ATOM 734 N N . ASP A 1 90 ? 0.000 -8.999 12.042 1.00 84.44 90 ASP A N 1
ATOM 735 C CA . ASP A 1 90 ? -1.123 -8.158 11.630 1.00 84.44 90 ASP A CA 1
ATOM 736 C C . ASP A 1 90 ? -1.809 -7.579 12.861 1.00 84.44 90 ASP A C 1
ATOM 738 O O . ASP A 1 90 ? -2.118 -6.394 12.883 1.00 84.44 90 ASP A O 1
ATOM 742 N N . VAL A 1 91 ? -2.013 -8.408 13.889 1.00 84.38 91 VAL A N 1
ATOM 743 C CA . VAL A 1 91 ? -2.625 -7.992 15.156 1.00 84.38 91 VAL A CA 1
ATOM 744 C C . VAL A 1 91 ? -1.761 -6.932 15.836 1.00 84.38 91 VAL A C 1
ATOM 746 O O . VAL A 1 91 ? -2.273 -5.875 16.192 1.00 84.38 91 VAL A O 1
ATOM 749 N N . GLU A 1 92 ? -0.449 -7.163 15.926 1.00 83.75 92 GLU A N 1
ATOM 750 C CA . GLU A 1 92 ? 0.508 -6.196 16.476 1.00 83.75 92 GLU A CA 1
ATOM 751 C C . GLU A 1 92 ? 0.458 -4.852 15.731 1.00 83.75 92 GLU A C 1
ATOM 753 O O . GLU A 1 92 ? 0.379 -3.784 16.343 1.00 83.75 92 GLU A O 1
ATOM 758 N N . TYR A 1 93 ? 0.442 -4.896 14.398 1.00 80.50 93 TYR A N 1
ATOM 759 C CA . TYR A 1 93 ? 0.376 -3.694 13.577 1.00 80.50 93 TYR A CA 1
ATOM 760 C C . TYR A 1 93 ? -0.960 -2.954 13.701 1.00 80.50 93 TYR A C 1
ATOM 762 O O . TYR A 1 93 ? -0.981 -1.728 13.827 1.00 80.50 93 TYR A O 1
ATOM 770 N N . ILE A 1 94 ? -2.077 -3.684 13.709 1.00 83.50 94 ILE A N 1
ATOM 771 C CA . ILE A 1 94 ? -3.415 -3.126 13.932 1.00 83.50 94 ILE A CA 1
ATOM 772 C C . ILE A 1 94 ? -3.480 -2.449 15.299 1.00 83.50 94 ILE A C 1
ATOM 774 O O . ILE A 1 94 ? -4.030 -1.352 15.402 1.00 83.50 94 ILE A O 1
ATOM 778 N N . ASP A 1 95 ? -2.901 -3.053 16.335 1.00 82.44 95 ASP A N 1
ATOM 779 C CA . ASP A 1 95 ? -2.851 -2.464 17.669 1.00 82.44 95 ASP A CA 1
ATOM 780 C C . ASP A 1 95 ? -2.034 -1.167 17.680 1.00 82.44 95 ASP A C 1
ATOM 782 O O . ASP A 1 95 ? -2.470 -0.180 18.281 1.00 82.44 95 ASP A O 1
ATOM 786 N N . ASN A 1 96 ? -0.898 -1.121 16.979 1.00 80.31 96 ASN A N 1
ATOM 787 C CA . ASN A 1 96 ? -0.088 0.095 16.852 1.00 80.31 96 ASN A CA 1
ATOM 788 C C . ASN A 1 96 ? -0.828 1.198 16.079 1.00 80.31 96 ASN A C 1
ATOM 790 O O . ASN A 1 96 ? -0.974 2.307 16.594 1.00 80.31 96 ASN A O 1
ATOM 794 N N . ILE A 1 97 ? -1.427 0.890 14.925 1.00 77.25 97 ILE A N 1
ATOM 795 C CA . ILE A 1 97 ? -2.284 1.829 14.178 1.00 77.25 97 ILE A CA 1
ATOM 796 C C . ILE A 1 97 ? -3.469 2.318 14.999 1.00 77.25 97 ILE A C 1
ATOM 798 O O . ILE A 1 97 ? -3.788 3.507 14.994 1.00 77.25 97 ILE A O 1
ATOM 802 N N . THR A 1 98 ? -4.099 1.431 15.759 1.00 76.19 98 THR A N 1
ATOM 803 C CA . THR A 1 98 ? -5.214 1.802 16.625 1.00 76.19 98 THR A CA 1
ATOM 804 C C . THR A 1 98 ? -4.764 2.760 17.730 1.00 76.19 98 THR A C 1
ATOM 806 O O . THR A 1 98 ? -5.545 3.627 18.123 1.00 76.19 98 THR A O 1
ATOM 809 N N . LYS A 1 99 ? -3.524 2.660 18.235 1.00 77.25 99 LYS A N 1
ATOM 810 C CA . LYS A 1 99 ? -2.965 3.648 19.177 1.00 77.25 99 LYS A CA 1
ATOM 811 C C . LYS A 1 99 ? -2.806 5.013 18.508 1.00 77.25 99 LYS A C 1
ATOM 813 O O . LYS A 1 99 ? -3.299 5.992 19.068 1.00 77.25 99 LYS A O 1
ATOM 818 N N . TYR A 1 100 ? -2.233 5.070 17.303 1.00 70.19 100 TYR A N 1
ATOM 819 C CA . TYR A 1 100 ? -2.126 6.320 16.538 1.00 70.19 100 TYR A CA 1
ATOM 820 C C . TYR A 1 100 ? -3.511 6.946 16.286 1.00 70.19 100 TYR A C 1
ATOM 822 O O . TYR A 1 100 ? -3.711 8.135 16.520 1.00 70.19 100 TYR A O 1
ATOM 830 N N . LEU A 1 101 ? -4.511 6.133 15.929 1.00 68.38 101 LEU A N 1
ATOM 831 C CA . LEU A 1 101 ? -5.893 6.564 15.676 1.00 68.38 101 LEU A CA 1
ATOM 832 C C . LEU A 1 101 ? -6.673 6.963 16.941 1.00 68.38 101 LEU A C 1
ATOM 834 O O . LEU A 1 101 ? -7.555 7.817 16.887 1.00 68.38 101 LEU A O 1
ATOM 838 N N . LYS A 1 102 ? -6.374 6.376 18.104 1.00 65.06 102 LYS A N 1
ATOM 839 C CA . LYS A 1 102 ? -6.996 6.771 19.381 1.00 65.06 102 LYS A CA 1
ATOM 840 C C . LYS A 1 102 ? -6.553 8.162 19.831 1.00 65.06 102 LYS A C 1
ATOM 842 O O . LYS A 1 102 ? -7.344 8.843 20.485 1.00 65.06 102 LYS A O 1
ATOM 847 N N . ASN A 1 103 ? -5.354 8.598 19.448 1.00 57.81 103 ASN A N 1
ATOM 848 C CA . ASN A 1 103 ? -4.901 9.969 19.682 1.00 57.81 103 ASN A CA 1
ATOM 849 C C . ASN A 1 103 ? -5.714 10.985 18.853 1.00 57.81 103 ASN A C 1
ATOM 851 O O . ASN A 1 103 ? -6.004 12.066 19.351 1.00 57.81 103 ASN A O 1
ATOM 855 N N . ILE A 1 104 ? -6.210 10.595 17.670 1.00 51.53 104 ILE A N 1
ATOM 856 C CA . ILE A 1 104 ? -7.080 11.428 16.807 1.00 51.53 104 ILE A CA 1
ATOM 857 C C . ILE A 1 104 ? -8.424 11.742 17.479 1.00 51.53 104 ILE A C 1
ATOM 859 O O . ILE A 1 104 ? -8.993 12.814 17.308 1.00 51.53 104 ILE A O 1
ATOM 863 N N . SER A 1 105 ? -8.951 10.805 18.270 1.00 51.94 105 SER A N 1
ATOM 864 C CA . SER A 1 105 ? -10.290 10.904 18.866 1.00 51.94 105 SER A CA 1
ATOM 865 C C . SER A 1 105 ? -10.348 11.765 20.137 1.00 51.94 105 SER A C 1
ATOM 867 O O . SER A 1 105 ? -11.426 12.215 20.527 1.00 51.94 105 SER A O 1
ATOM 869 N N . LYS A 1 106 ? -9.219 11.975 20.821 1.00 47.28 106 LYS A N 1
ATOM 870 C CA . LYS A 1 106 ? -9.163 12.681 22.106 1.00 47.28 106 LYS A CA 1
ATOM 871 C C . LYS A 1 106 ? -8.409 14.000 21.945 1.00 47.28 106 LYS A C 1
ATOM 873 O O . LYS A 1 106 ? -7.249 14.078 22.316 1.00 47.28 106 LYS A O 1
ATOM 878 N N . ASN A 1 107 ? -9.093 15.037 21.461 1.00 45.97 107 ASN A N 1
ATOM 879 C CA . ASN A 1 107 ? -8.623 16.429 21.516 1.00 45.97 107 ASN A CA 1
ATOM 880 C C . ASN A 1 107 ? -7.208 16.654 20.953 1.00 45.97 107 ASN A C 1
ATOM 882 O O . ASN A 1 107 ? -6.384 17.183 21.691 1.00 45.97 107 ASN A O 1
ATOM 886 N N . ALA A 1 108 ? -6.905 16.250 19.715 1.00 46.84 108 ALA A N 1
ATOM 887 C CA . ALA A 1 108 ? -5.542 16.368 19.197 1.00 46.84 108 ALA A CA 1
ATOM 888 C C . ALA A 1 108 ? -5.041 17.832 19.271 1.00 46.84 108 ALA A C 1
ATOM 890 O O . ALA A 1 108 ? -5.542 18.686 18.532 1.00 46.84 108 ALA A O 1
ATOM 891 N N . PRO A 1 109 ? -4.067 18.142 20.153 1.00 46.53 109 PRO A N 1
ATOM 892 C CA . PRO A 1 109 ? -3.136 19.227 19.888 1.00 46.53 109 PRO A CA 1
ATOM 893 C C . PRO A 1 109 ? -2.353 18.841 18.621 1.00 46.53 109 PRO A C 1
ATOM 895 O O . PRO A 1 109 ? -2.397 17.678 18.211 1.00 46.53 109 PRO A O 1
ATOM 898 N N . GLU A 1 110 ? -1.645 19.788 18.005 1.00 55.31 110 GLU A N 1
ATOM 899 C CA . GLU A 1 110 ? -0.673 19.495 16.940 1.00 55.31 110 GLU A CA 1
ATOM 900 C C . GLU A 1 110 ? 0.068 18.183 17.225 1.00 55.31 110 GLU A C 1
ATOM 902 O O . GLU A 1 110 ? 0.639 18.004 18.306 1.00 55.31 110 GLU A O 1
ATOM 907 N N . ILE A 1 111 ? 0.028 17.244 16.278 1.00 55.50 111 ILE A N 1
ATOM 908 C CA . ILE A 1 111 ? 0.920 16.095 16.359 1.00 55.50 111 ILE A CA 1
ATOM 909 C C . ILE A 1 111 ? 2.346 16.629 16.317 1.00 55.50 111 ILE A C 1
ATOM 911 O O . ILE A 1 111 ? 2.654 17.486 15.489 1.00 55.50 111 ILE A O 1
ATOM 915 N N . SER A 1 112 ? 3.233 16.094 17.151 1.00 63.06 112 SER A N 1
ATOM 916 C CA . SER A 1 112 ? 4.658 16.277 16.905 1.00 63.06 112 SER A CA 1
ATOM 917 C C . SER A 1 112 ? 5.067 15.524 15.636 1.00 63.06 112 SER A C 1
ATOM 919 O O . SER A 1 112 ? 4.588 14.415 15.381 1.00 63.06 112 SER A O 1
ATOM 921 N N . GLU A 1 113 ? 6.007 16.094 14.881 1.00 66.12 113 GLU A N 1
ATOM 922 C CA . GLU A 1 113 ? 6.661 15.434 13.739 1.00 66.12 113 GLU A CA 1
ATOM 923 C C . GLU A 1 113 ? 7.172 14.021 14.107 1.00 66.12 113 GLU A C 1
ATOM 925 O O . GLU A 1 113 ? 7.146 13.105 13.283 1.00 66.12 113 GLU A O 1
ATOM 930 N N . ASP A 1 114 ? 7.541 13.808 15.376 1.00 70.25 114 ASP A N 1
ATOM 931 C CA . ASP A 1 114 ? 7.981 12.516 15.912 1.00 70.25 114 ASP A CA 1
ATOM 932 C C . ASP A 1 114 ? 6.917 11.414 15.781 1.00 70.25 114 ASP A C 1
ATOM 934 O O . ASP A 1 114 ? 7.236 10.290 15.406 1.00 70.25 114 ASP A O 1
ATOM 938 N N . THR A 1 115 ? 5.636 11.717 16.023 1.00 72.25 115 THR A N 1
ATOM 939 C CA . THR A 1 115 ? 4.577 10.690 15.964 1.00 72.25 115 THR A CA 1
ATOM 940 C C . THR A 1 115 ? 4.266 10.291 14.519 1.00 72.25 115 THR A C 1
ATOM 942 O O . THR A 1 115 ? 3.936 9.134 14.255 1.00 72.25 115 THR A O 1
ATOM 945 N N . GLU A 1 116 ? 4.371 11.226 13.568 1.00 75.69 116 GLU A N 1
ATOM 946 C CA . GLU A 1 116 ? 4.255 10.899 12.143 1.00 75.69 116 GLU A CA 1
ATOM 947 C C . GLU A 1 116 ? 5.415 10.021 11.687 1.00 75.69 116 GLU A C 1
ATOM 949 O O . GLU A 1 116 ? 5.201 9.043 10.968 1.00 75.69 116 GLU A O 1
ATOM 954 N N . SER A 1 117 ? 6.631 10.348 12.133 1.00 75.88 117 SER A N 1
ATOM 955 C CA . SER A 1 117 ? 7.824 9.547 11.873 1.00 75.88 117 SER A CA 1
ATOM 956 C C . SER A 1 117 ? 7.699 8.138 12.463 1.00 75.88 117 SER A C 1
ATOM 958 O O . SER A 1 117 ? 8.031 7.165 11.783 1.00 75.88 117 SER A O 1
ATOM 960 N N . ASP A 1 118 ? 7.169 7.998 13.678 1.00 80.00 118 ASP A N 1
ATOM 961 C CA . ASP A 1 118 ? 6.944 6.696 14.315 1.00 80.00 118 ASP A CA 1
ATOM 962 C C . ASP A 1 118 ? 5.889 5.872 13.564 1.00 80.00 118 ASP A C 1
ATOM 964 O O . ASP A 1 118 ? 6.132 4.712 13.215 1.00 80.00 118 ASP A O 1
ATOM 968 N N . PHE A 1 119 ? 4.754 6.485 13.203 1.00 79.25 119 PHE A N 1
ATOM 969 C CA . PHE A 1 119 ? 3.739 5.845 12.359 1.00 79.25 119 PHE A CA 1
ATOM 970 C C . PHE A 1 119 ? 4.335 5.381 11.025 1.00 79.25 119 PHE A C 1
ATOM 972 O O . PHE A 1 119 ? 4.098 4.256 10.572 1.00 79.25 119 PHE A O 1
ATOM 979 N N . PHE A 1 120 ? 5.136 6.242 10.400 1.00 79.44 120 PHE A N 1
ATOM 980 C CA . PHE A 1 120 ? 5.824 5.945 9.156 1.00 79.44 120 PHE A CA 1
ATOM 981 C C . PHE A 1 120 ? 6.770 4.745 9.312 1.00 79.44 120 PHE A C 1
ATOM 983 O O . PHE A 1 120 ? 6.741 3.823 8.491 1.00 79.44 120 PHE A O 1
ATOM 990 N N . GLY A 1 121 ? 7.567 4.725 10.383 1.00 79.50 121 GLY A N 1
ATOM 991 C CA . GLY A 1 121 ? 8.469 3.629 10.730 1.00 79.50 121 GLY A CA 1
ATOM 992 C C . GLY A 1 121 ? 7.734 2.302 10.923 1.00 79.50 121 GLY A C 1
ATOM 993 O O . GLY A 1 121 ? 8.128 1.292 10.333 1.00 79.50 121 GLY A O 1
ATOM 994 N N . ASP A 1 122 ? 6.623 2.314 11.657 1.00 82.88 122 ASP A N 1
ATOM 995 C CA . ASP A 1 122 ? 5.796 1.130 11.903 1.00 82.88 122 ASP A CA 1
ATOM 996 C C . ASP A 1 122 ? 5.175 0.580 10.616 1.00 82.88 122 ASP A C 1
ATOM 998 O O . ASP A 1 122 ? 5.208 -0.631 10.375 1.00 82.88 122 ASP A O 1
ATOM 1002 N N . VAL A 1 123 ? 4.652 1.452 9.744 1.00 80.88 123 VAL A N 1
ATOM 1003 C CA . VAL A 1 123 ? 4.098 1.031 8.446 1.00 80.88 123 VAL A CA 1
ATOM 1004 C C . VAL A 1 123 ? 5.179 0.396 7.583 1.00 80.88 123 VAL A C 1
ATOM 1006 O O . VAL A 1 123 ? 4.958 -0.669 7.000 1.00 80.88 123 VAL A O 1
ATOM 1009 N N . VAL A 1 124 ? 6.352 1.024 7.496 1.00 79.62 124 VAL A N 1
ATOM 1010 C CA . VAL A 1 124 ? 7.471 0.510 6.698 1.00 79.62 124 VAL A CA 1
ATOM 1011 C C . VAL A 1 124 ? 7.954 -0.829 7.247 1.00 79.62 124 VAL A C 1
ATOM 1013 O O . VAL A 1 124 ? 8.165 -1.760 6.467 1.00 79.62 124 VAL A O 1
ATOM 1016 N N . SER A 1 125 ? 8.079 -0.952 8.569 1.00 83.69 125 SER A N 1
ATOM 1017 C CA . SER A 1 125 ? 8.467 -2.190 9.244 1.00 83.69 125 SER A CA 1
ATOM 1018 C C . SER A 1 125 ? 7.489 -3.324 8.927 1.00 83.69 125 SER A C 1
ATOM 1020 O O . SER A 1 125 ? 7.897 -4.370 8.404 1.00 83.69 125 SER A O 1
ATOM 1022 N N . TYR A 1 126 ? 6.188 -3.079 9.114 1.00 85.00 126 TYR A N 1
ATOM 1023 C CA . TYR A 1 126 ? 5.119 -4.034 8.819 1.00 85.00 126 TYR A CA 1
ATOM 1024 C C . TYR A 1 126 ? 5.094 -4.446 7.340 1.00 85.00 126 TYR A C 1
ATOM 1026 O O . TYR A 1 126 ? 5.018 -5.629 7.000 1.00 85.00 126 TYR A O 1
ATOM 1034 N N . CYS A 1 127 ? 5.222 -3.474 6.435 1.00 82.25 127 CYS A N 1
ATOM 1035 C CA . CYS A 1 127 ? 5.118 -3.702 4.996 1.00 82.25 127 CYS A CA 1
ATOM 1036 C C . CYS A 1 127 ? 6.394 -4.249 4.355 1.00 82.25 127 CYS A C 1
ATOM 1038 O O . CYS A 1 127 ? 6.333 -4.702 3.211 1.00 82.25 127 CYS A O 1
ATOM 1040 N N . SER A 1 128 ? 7.534 -4.212 5.048 1.00 84.00 128 SER A N 1
ATOM 1041 C CA . SER A 1 128 ? 8.873 -4.463 4.494 1.00 84.00 128 SER A CA 1
ATOM 1042 C C . SER A 1 128 ? 8.966 -5.742 3.655 1.00 84.00 128 SER A C 1
ATOM 1044 O O . SER A 1 128 ? 9.422 -5.713 2.512 1.00 84.00 128 SER A O 1
ATOM 1046 N N . THR A 1 129 ? 8.469 -6.863 4.181 1.00 83.75 129 THR A N 1
ATOM 1047 C CA . THR A 1 129 ? 8.516 -8.170 3.502 1.00 83.75 129 THR A CA 1
ATOM 1048 C C . THR A 1 129 ? 7.654 -8.181 2.238 1.00 83.75 129 THR A C 1
ATOM 1050 O O . THR A 1 129 ? 8.075 -8.668 1.188 1.00 83.75 129 THR A O 1
ATOM 1053 N N . LYS A 1 130 ? 6.454 -7.598 2.315 1.00 83.00 130 LYS A N 1
ATOM 1054 C CA . LYS A 1 130 ? 5.496 -7.513 1.204 1.00 83.00 130 LYS A CA 1
ATOM 1055 C C . LYS A 1 130 ? 6.014 -6.580 0.105 1.00 83.00 130 LYS A C 1
ATOM 1057 O O . LYS A 1 130 ? 5.977 -6.929 -1.073 1.00 83.00 130 LYS A O 1
ATOM 1062 N N . LEU A 1 131 ? 6.557 -5.428 0.497 1.00 85.56 131 LEU A N 1
ATOM 1063 C CA . LEU A 1 131 ? 7.170 -4.460 -0.406 1.00 85.56 131 LEU A CA 1
ATOM 1064 C C . LEU A 1 131 ? 8.393 -5.059 -1.111 1.00 85.56 131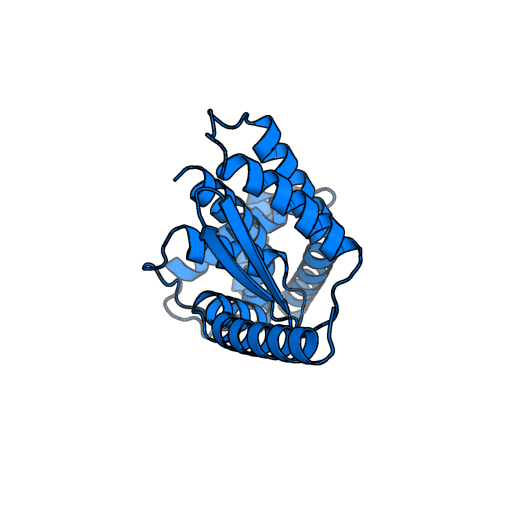 LEU A C 1
ATOM 1066 O O . LEU A 1 131 ? 8.529 -4.903 -2.321 1.00 85.56 131 LEU A O 1
ATOM 1070 N N . LYS A 1 132 ? 9.222 -5.826 -0.391 1.00 88.25 132 LYS A N 1
ATOM 1071 C CA . LYS A 1 132 ? 10.350 -6.564 -0.975 1.00 88.25 132 LYS A CA 1
ATOM 1072 C C . LYS A 1 132 ? 9.889 -7.588 -2.015 1.00 88.25 132 LYS A C 1
ATOM 1074 O O . LYS A 1 132 ? 10.397 -7.581 -3.127 1.00 88.25 132 LYS A O 1
ATOM 1079 N N . SER A 1 133 ? 8.867 -8.389 -1.707 1.00 87.69 133 SER A N 1
ATOM 1080 C CA . SER A 1 133 ? 8.319 -9.361 -2.665 1.00 87.69 133 SER A CA 1
ATOM 1081 C C . SER A 1 133 ? 7.780 -8.699 -3.942 1.00 87.69 133 SER A C 1
ATOM 1083 O O . SER A 1 133 ? 8.023 -9.188 -5.045 1.00 87.69 133 SER A O 1
ATOM 1085 N N . ARG A 1 134 ? 7.080 -7.563 -3.820 1.00 88.75 134 ARG A N 1
ATOM 1086 C CA . ARG A 1 134 ? 6.595 -6.790 -4.978 1.00 88.75 134 ARG A CA 1
ATOM 1087 C C . ARG A 1 134 ? 7.738 -6.192 -5.790 1.00 88.75 134 ARG A C 1
ATOM 1089 O O . ARG A 1 134 ? 7.683 -6.210 -7.016 1.00 88.75 134 ARG A O 1
ATOM 1096 N N . LEU A 1 135 ? 8.777 -5.710 -5.115 1.00 89.88 135 LEU A N 1
ATOM 1097 C CA . LEU A 1 135 ? 9.979 -5.211 -5.766 1.00 89.88 135 LEU A CA 1
ATOM 1098 C C . LEU A 1 135 ? 10.708 -6.315 -6.540 1.00 89.88 135 LEU A C 1
ATOM 1100 O O . LEU A 1 135 ? 11.148 -6.071 -7.657 1.00 89.88 135 LEU A O 1
ATOM 1104 N N . ASP A 1 136 ? 10.802 -7.526 -5.994 1.00 91.50 136 ASP A N 1
ATOM 1105 C CA . ASP A 1 136 ? 11.425 -8.654 -6.693 1.00 91.50 136 ASP A CA 1
ATOM 1106 C C . ASP A 1 136 ? 10.645 -9.019 -7.969 1.00 91.50 136 ASP A C 1
ATOM 1108 O O . ASP A 1 136 ? 11.242 -9.264 -9.016 1.00 91.50 136 ASP A O 1
ATOM 1112 N N . LYS A 1 137 ? 9.306 -8.956 -7.934 1.00 91.62 137 LYS A N 1
ATOM 1113 C CA . LYS A 1 137 ? 8.471 -9.119 -9.138 1.00 91.62 137 LYS A CA 1
ATOM 1114 C C . LYS A 1 137 ? 8.703 -8.011 -10.167 1.00 91.62 137 LYS A C 1
ATOM 1116 O O . LYS A 1 137 ? 8.837 -8.308 -11.349 1.00 91.62 137 LYS A O 1
ATOM 1121 N N . LEU A 1 138 ? 8.797 -6.758 -9.720 1.00 92.31 138 LEU A N 1
ATOM 1122 C CA . LEU A 1 138 ? 9.114 -5.626 -10.591 1.00 92.31 138 LEU A CA 1
ATOM 1123 C C . LEU A 1 138 ? 10.493 -5.793 -11.248 1.00 92.31 138 LEU A C 1
ATOM 1125 O O . LEU A 1 138 ? 10.629 -5.567 -12.446 1.00 92.31 138 LEU A O 1
ATOM 1129 N N . LYS A 1 139 ? 11.507 -6.235 -10.494 1.00 91.56 139 LYS A N 1
ATOM 1130 C CA . LYS A 1 139 ? 12.847 -6.528 -11.029 1.00 91.56 139 LYS A CA 1
ATOM 1131 C C . LYS A 1 139 ? 12.803 -7.609 -12.107 1.00 91.56 139 LYS A C 1
ATOM 1133 O O . LYS A 1 139 ? 13.369 -7.407 -13.177 1.00 91.56 139 LYS A O 1
ATOM 1138 N N . ASN A 1 140 ? 12.069 -8.694 -11.868 1.00 93.19 140 ASN A N 1
ATOM 1139 C CA . ASN A 1 140 ? 11.895 -9.752 -12.864 1.00 93.19 140 ASN A CA 1
ATOM 1140 C C . ASN A 1 140 ? 11.245 -9.221 -14.152 1.00 93.19 140 ASN A C 1
ATOM 1142 O O . ASN A 1 140 ? 11.711 -9.528 -15.246 1.00 93.19 140 ASN A O 1
ATOM 1146 N N . ASP A 1 141 ? 10.207 -8.387 -14.045 1.00 91.38 141 ASP A N 1
ATOM 1147 C CA . ASP A 1 141 ? 9.572 -7.781 -15.222 1.00 91.38 141 ASP A CA 1
ATOM 1148 C C . ASP A 1 141 ? 10.530 -6.855 -15.978 1.00 91.38 141 ASP A C 1
ATOM 1150 O O . ASP A 1 141 ? 10.552 -6.852 -17.209 1.00 91.38 141 ASP A O 1
ATOM 1154 N N . ILE A 1 142 ? 11.354 -6.096 -15.252 1.00 91.69 142 ILE A N 1
ATOM 1155 C CA . ILE A 1 142 ? 12.381 -5.231 -15.834 1.00 91.69 142 ILE A CA 1
ATOM 1156 C C . ILE A 1 142 ? 13.400 -6.049 -16.635 1.00 91.69 142 ILE A C 1
ATOM 1158 O O . ILE A 1 142 ? 13.858 -5.587 -17.682 1.00 91.69 142 ILE A O 1
ATOM 1162 N N . GLU A 1 143 ? 13.784 -7.231 -16.159 1.00 91.50 143 GLU A N 1
ATOM 1163 C CA . GLU A 1 143 ? 14.706 -8.133 -16.855 1.00 91.50 143 GLU A CA 1
ATOM 1164 C C . GLU A 1 143 ? 14.059 -8.767 -18.091 1.00 91.50 143 GLU A C 1
ATOM 1166 O O . GLU A 1 143 ? 14.613 -8.676 -19.187 1.00 91.50 143 GLU A O 1
ATOM 1171 N N . ILE A 1 144 ? 12.859 -9.337 -17.940 1.00 90.69 144 ILE A N 1
ATOM 1172 C CA . ILE A 1 144 ? 12.119 -10.009 -19.020 1.00 90.69 144 ILE A CA 1
ATOM 1173 C C . ILE A 1 144 ? 11.798 -9.033 -20.160 1.00 90.69 144 ILE A C 1
ATOM 1175 O O . ILE A 1 144 ? 11.943 -9.367 -21.336 1.00 90.69 144 ILE A O 1
ATOM 1179 N N . CYS A 1 145 ? 11.392 -7.809 -19.824 1.00 88.06 145 CYS A N 1
ATOM 1180 C CA . CYS A 1 145 ? 10.951 -6.798 -20.780 1.00 88.06 145 CYS A CA 1
ATOM 1181 C C . CYS A 1 145 ? 12.040 -5.756 -21.092 1.00 88.06 145 CYS A C 1
ATOM 1183 O O . CYS A 1 145 ? 11.719 -4.647 -21.516 1.00 88.06 145 CYS A O 1
ATOM 1185 N N . ALA A 1 146 ? 13.328 -6.083 -20.926 1.00 87.00 146 ALA A N 1
ATOM 1186 C CA . ALA A 1 146 ? 14.440 -5.130 -21.062 1.00 87.00 146 ALA A CA 1
ATOM 1187 C C . ALA A 1 146 ? 14.494 -4.378 -22.412 1.00 87.00 146 ALA A C 1
ATOM 1189 O O . ALA A 1 146 ? 15.023 -3.268 -22.492 1.00 87.00 146 ALA A O 1
ATOM 1190 N N . GLY A 1 147 ? 13.956 -4.968 -23.484 1.00 86.06 147 GLY A N 1
ATOM 1191 C CA . GLY A 1 147 ? 13.881 -4.340 -24.806 1.00 86.06 147 GLY A CA 1
ATOM 1192 C C . GLY A 1 147 ? 12.794 -3.264 -24.944 1.00 86.06 147 GLY A C 1
ATOM 1193 O O . GLY A 1 147 ? 12.917 -2.407 -25.823 1.00 86.06 147 GLY A O 1
ATOM 1194 N N . ASN A 1 148 ? 11.768 -3.287 -24.086 1.00 89.62 148 ASN A N 1
ATOM 1195 C CA . ASN A 1 148 ? 10.581 -2.437 -24.177 1.00 89.62 148 ASN A CA 1
ATOM 1196 C C . ASN A 1 148 ? 10.900 -0.961 -23.858 1.00 89.62 148 ASN A C 1
ATOM 1198 O O . ASN A 1 148 ? 11.668 -0.659 -22.942 1.00 89.62 148 ASN A O 1
ATOM 1202 N N . LYS A 1 149 ? 10.292 -0.035 -24.617 1.00 89.06 149 LYS A N 1
ATOM 1203 C CA . LYS A 1 149 ? 10.532 1.415 -24.502 1.00 89.06 149 LYS A CA 1
ATOM 1204 C C . LYS A 1 149 ? 10.177 1.980 -23.121 1.00 89.06 149 LYS A C 1
ATOM 1206 O O . LYS A 1 149 ? 10.925 2.802 -22.601 1.00 89.06 149 LYS A O 1
ATOM 1211 N N . TYR A 1 150 ? 9.110 1.495 -22.490 1.00 87.31 150 TYR A N 1
ATOM 1212 C CA . TYR A 1 150 ? 8.679 1.962 -21.171 1.00 87.31 150 TYR A CA 1
ATOM 1213 C C . TYR A 1 150 ? 9.538 1.406 -20.048 1.00 87.31 150 TYR A C 1
ATOM 1215 O O . TYR A 1 150 ? 9.857 2.117 -19.105 1.00 87.31 150 TYR A O 1
ATOM 1223 N N . VAL A 1 151 ? 9.992 0.159 -20.171 1.00 90.81 151 VAL A N 1
ATOM 1224 C CA . VAL A 1 151 ? 10.952 -0.402 -19.211 1.00 90.81 151 VAL A CA 1
ATOM 1225 C C . VAL A 1 151 ? 12.266 0.376 -19.249 1.00 90.81 151 VAL A C 1
ATOM 1227 O O . VAL A 1 151 ? 12.833 0.667 -18.198 1.00 90.81 151 VAL A O 1
ATOM 1230 N N . LYS A 1 152 ? 12.732 0.766 -20.442 1.00 91.25 152 LYS A N 1
ATOM 1231 C CA . LYS A 1 152 ? 13.897 1.652 -20.598 1.00 91.25 152 LYS A CA 1
ATOM 1232 C C . LYS A 1 152 ? 13.646 3.030 -19.981 1.00 91.25 152 LYS A C 1
ATOM 1234 O O . LYS A 1 152 ? 14.423 3.444 -19.131 1.00 91.25 152 LYS A O 1
ATOM 1239 N N . SER A 1 153 ? 12.523 3.668 -20.315 1.00 91.62 153 SER A N 1
ATOM 1240 C CA . SER A 1 153 ? 12.108 4.950 -19.728 1.00 91.62 153 SER A CA 1
ATOM 1241 C C . SER A 1 153 ? 12.082 4.908 -18.195 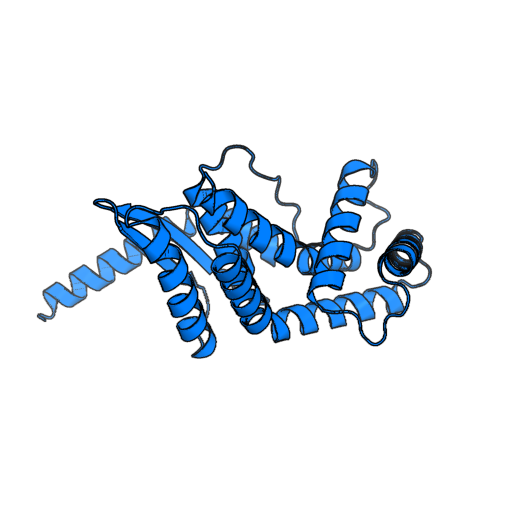1.00 91.62 153 SER A C 1
ATOM 1243 O O . SER A 1 153 ? 12.650 5.784 -17.546 1.00 91.62 153 SER A O 1
ATOM 1245 N N . PHE A 1 154 ? 11.506 3.860 -17.601 1.00 92.25 154 PHE A N 1
ATOM 1246 C CA . PHE A 1 154 ? 11.507 3.682 -16.153 1.00 92.25 154 PHE A CA 1
ATOM 1247 C C . PHE A 1 154 ? 12.917 3.522 -15.586 1.00 92.25 154 PHE A C 1
ATOM 1249 O O . PHE A 1 154 ? 13.223 4.133 -14.568 1.00 92.25 154 PHE A O 1
ATOM 1256 N N . ARG A 1 155 ? 13.791 2.723 -16.217 1.00 91.25 155 ARG A N 1
ATOM 1257 C CA . ARG A 1 155 ? 15.188 2.566 -15.772 1.00 91.25 155 ARG A CA 1
ATOM 1258 C C . ARG A 1 155 ? 15.927 3.901 -15.776 1.00 91.25 155 ARG A C 1
ATOM 1260 O O . ARG A 1 155 ? 16.624 4.197 -14.805 1.00 91.25 155 ARG A O 1
ATOM 1267 N N . ASP A 1 156 ? 15.749 4.699 -16.823 1.00 91.75 156 ASP A N 1
ATOM 1268 C CA . ASP A 1 156 ? 16.375 6.015 -16.948 1.00 91.75 156 ASP A CA 1
ATOM 1269 C C . ASP A 1 156 ? 15.833 6.975 -15.879 1.00 91.75 156 ASP A C 1
ATOM 1271 O O . ASP A 1 156 ? 16.607 7.598 -15.148 1.00 91.75 156 ASP A O 1
ATOM 1275 N N . PHE A 1 157 ? 14.506 7.018 -15.705 1.00 92.19 157 PHE A N 1
ATOM 1276 C CA . PHE A 1 157 ? 13.849 7.814 -14.666 1.00 92.19 157 PHE A CA 1
ATOM 1277 C C . PHE A 1 157 ? 14.315 7.416 -13.263 1.00 92.19 157 PHE A C 1
ATOM 1279 O O . PHE A 1 157 ? 14.669 8.268 -12.446 1.00 92.19 157 PHE A O 1
ATOM 1286 N N . PHE A 1 158 ? 14.341 6.115 -12.980 1.00 90.88 158 PHE A N 1
ATOM 1287 C CA . PHE A 1 158 ? 14.752 5.572 -11.695 1.00 90.88 158 PHE A CA 1
ATOM 1288 C C . PHE A 1 158 ? 16.212 5.916 -11.397 1.00 90.88 158 PHE A C 1
ATOM 1290 O O . PHE A 1 158 ? 16.511 6.440 -10.324 1.00 90.88 158 PHE A O 1
ATOM 1297 N N . SER A 1 159 ? 17.108 5.701 -12.364 1.00 88.88 159 SER A N 1
ATOM 1298 C CA . SER A 1 159 ? 18.539 6.001 -12.228 1.00 88.88 159 SER A CA 1
ATOM 1299 C C . SER A 1 159 ? 18.780 7.491 -11.973 1.00 88.88 159 SER A C 1
ATOM 1301 O O . SER A 1 159 ? 19.566 7.844 -11.096 1.00 88.88 159 SER A O 1
ATOM 1303 N N . ALA A 1 160 ? 18.040 8.373 -12.653 1.00 89.94 160 ALA A N 1
ATOM 1304 C CA . ALA A 1 160 ? 18.125 9.817 -12.445 1.00 89.94 160 ALA A CA 1
ATOM 1305 C C . ALA A 1 160 ? 17.651 10.271 -11.049 1.00 89.94 160 ALA A C 1
ATOM 1307 O O . ALA A 1 160 ? 18.087 11.314 -10.563 1.00 89.94 160 ALA A O 1
ATOM 1308 N N . LYS A 1 161 ? 16.746 9.523 -10.400 1.00 88.06 161 LYS A N 1
ATOM 1309 C CA . LYS A 1 161 ? 16.222 9.856 -9.061 1.00 88.06 161 LYS A CA 1
ATOM 1310 C C . LYS A 1 161 ? 16.993 9.212 -7.914 1.00 88.06 161 LYS A C 1
ATOM 1312 O O . LYS A 1 161 ? 17.005 9.775 -6.823 1.00 88.06 161 LYS A O 1
ATOM 1317 N N . VAL A 1 162 ? 17.562 8.032 -8.136 1.00 81.62 162 VAL A N 1
ATOM 1318 C CA . VAL A 1 162 ? 18.109 7.185 -7.070 1.00 81.62 162 VAL A CA 1
ATOM 1319 C C . VAL A 1 162 ? 19.637 7.125 -7.089 1.00 81.62 162 VAL A C 1
ATOM 1321 O O . VAL A 1 162 ? 20.241 6.924 -6.038 1.00 81.62 162 VAL A O 1
ATOM 1324 N N . GLY A 1 163 ? 20.281 7.349 -8.237 1.00 72.38 163 GLY A N 1
ATOM 1325 C CA . GLY A 1 163 ? 21.725 7.156 -8.364 1.00 72.38 163 GLY A CA 1
ATOM 1326 C C . GLY A 1 163 ? 22.099 5.674 -8.244 1.00 72.38 163 GLY A C 1
ATOM 1327 O O . GLY A 1 163 ? 21.580 4.851 -8.997 1.00 72.38 163 GLY A O 1
ATOM 1328 N N . ASP A 1 164 ? 22.996 5.326 -7.313 1.00 61.41 164 ASP A N 1
ATOM 1329 C CA . ASP A 1 164 ? 23.440 3.940 -7.098 1.00 61.41 164 ASP A CA 1
ATOM 1330 C C . ASP A 1 164 ? 22.376 3.095 -6.360 1.00 61.41 164 ASP A C 1
ATOM 1332 O O . ASP A 1 164 ? 21.817 3.485 -5.332 1.00 61.41 164 ASP A O 1
ATOM 1336 N N . THR A 1 165 ? 22.093 1.912 -6.903 1.00 58.00 165 THR A N 1
ATOM 1337 C CA . THR A 1 165 ? 20.934 1.061 -6.572 1.00 58.00 165 THR A CA 1
ATOM 1338 C C . THR A 1 165 ? 21.179 0.098 -5.411 1.00 58.00 165 THR A C 1
ATOM 1340 O O . THR A 1 165 ? 20.228 -0.441 -4.840 1.00 58.00 165 THR A O 1
ATOM 1343 N N . ASN A 1 166 ? 22.439 -0.120 -5.026 1.00 57.53 166 ASN A N 1
ATOM 1344 C CA . ASN A 1 166 ? 22.804 -1.173 -4.074 1.00 57.53 166 ASN A CA 1
ATOM 1345 C C . ASN A 1 166 ? 22.423 -0.877 -2.613 1.00 57.53 166 ASN A C 1
ATOM 1347 O O . ASN A 1 166 ? 22.460 -1.789 -1.789 1.00 57.53 166 ASN A O 1
ATOM 1351 N N . ASN A 1 167 ? 22.031 0.359 -2.282 1.00 56.72 167 ASN A N 1
ATOM 1352 C CA . ASN A 1 167 ? 21.690 0.748 -0.907 1.00 56.72 167 ASN A CA 1
ATOM 1353 C C . ASN A 1 167 ? 20.436 1.635 -0.804 1.00 56.72 167 ASN A C 1
ATOM 1355 O O . ASN A 1 167 ? 20.271 2.415 0.135 1.00 56.72 167 ASN A O 1
ATOM 1359 N N . THR A 1 168 ? 19.550 1.556 -1.796 1.00 75.94 168 THR A N 1
ATOM 1360 C CA . THR A 1 168 ? 18.332 2.368 -1.830 1.00 75.94 168 THR A CA 1
ATOM 1361 C C . THR A 1 168 ? 17.302 1.855 -0.826 1.00 75.94 168 THR A C 1
ATOM 1363 O O . THR A 1 168 ? 16.912 0.687 -0.858 1.00 75.94 168 THR A O 1
ATOM 1366 N N . SER A 1 169 ? 16.799 2.737 0.042 1.00 83.06 169 SER A N 1
ATOM 1367 C CA . SER A 1 169 ? 15.726 2.378 0.972 1.00 83.06 169 SER A CA 1
ATOM 1368 C C . SER A 1 169 ? 14.447 1.991 0.217 1.00 83.06 169 SER A C 1
ATOM 1370 O O . SER A 1 169 ? 14.083 2.616 -0.781 1.00 83.06 169 SER A O 1
ATOM 1372 N N . LEU A 1 170 ? 13.716 0.985 0.714 1.00 83.75 170 LEU A N 1
ATOM 1373 C CA . LEU A 1 170 ? 12.449 0.532 0.114 1.00 83.75 170 LEU A CA 1
ATOM 1374 C C . LEU A 1 170 ? 11.430 1.676 -0.056 1.00 83.75 170 LEU A C 1
ATOM 1376 O O . LEU A 1 170 ? 10.636 1.682 -0.994 1.00 83.75 170 LEU A O 1
ATOM 1380 N N . ILE A 1 171 ? 11.491 2.663 0.836 1.00 81.69 171 ILE A N 1
ATOM 1381 C CA . ILE A 1 171 ? 10.684 3.883 0.801 1.00 81.69 171 ILE A CA 1
ATOM 1382 C C . ILE A 1 171 ? 10.997 4.724 -0.433 1.00 81.69 171 ILE A C 1
ATOM 1384 O O . ILE A 1 171 ? 10.080 5.136 -1.140 1.00 81.69 171 ILE A O 1
ATOM 1388 N N . LEU A 1 172 ? 12.279 4.987 -0.701 1.00 87.69 172 LEU A N 1
ATOM 1389 C CA . LEU A 1 172 ? 12.679 5.799 -1.846 1.00 87.69 172 LEU A CA 1
ATOM 1390 C C . LEU A 1 172 ? 12.297 5.099 -3.155 1.00 87.69 172 LEU A C 1
ATOM 1392 O O . LEU A 1 172 ? 11.794 5.743 -4.072 1.00 87.69 172 LEU A O 1
ATOM 1396 N N . ILE A 1 173 ? 12.431 3.771 -3.203 1.00 89.62 173 ILE A N 1
ATOM 1397 C CA . ILE A 1 173 ? 11.957 2.956 -4.328 1.00 89.62 173 ILE A CA 1
ATOM 1398 C C . ILE A 1 173 ? 10.447 3.137 -4.529 1.00 89.62 173 ILE A C 1
ATOM 1400 O O . ILE A 1 173 ? 10.012 3.431 -5.642 1.00 89.62 173 ILE A O 1
ATOM 1404 N N . SER A 1 174 ? 9.652 3.012 -3.461 1.00 89.75 174 SER A N 1
ATOM 1405 C CA . SER A 1 174 ? 8.199 3.229 -3.506 1.00 89.75 174 SER A CA 1
ATOM 1406 C C . SER A 1 174 ? 7.849 4.640 -3.991 1.00 89.75 174 SER A C 1
ATOM 1408 O O . SER A 1 174 ? 7.027 4.796 -4.891 1.00 89.75 174 SER A O 1
ATOM 1410 N N . LEU A 1 175 ? 8.538 5.667 -3.482 1.00 90.56 175 LEU A N 1
ATOM 1411 C CA . LEU A 1 175 ? 8.356 7.059 -3.898 1.00 90.56 175 LEU A CA 1
ATOM 1412 C C . LEU A 1 175 ? 8.609 7.261 -5.394 1.00 90.56 175 LEU A C 1
ATOM 1414 O O . LEU A 1 175 ? 7.828 7.937 -6.062 1.00 90.56 175 LEU A O 1
ATOM 1418 N N . VAL A 1 176 ? 9.694 6.698 -5.919 1.00 92.50 176 VAL A N 1
ATOM 1419 C CA . VAL A 1 176 ? 10.050 6.818 -7.337 1.00 92.50 176 VAL A CA 1
ATOM 1420 C C . VAL A 1 176 ? 9.053 6.065 -8.213 1.00 92.50 176 VAL A C 1
ATOM 1422 O O . VAL A 1 176 ? 8.625 6.610 -9.226 1.00 92.50 176 VAL A O 1
ATOM 1425 N N . CYS A 1 177 ? 8.612 4.875 -7.793 1.00 93.00 177 CYS A N 1
ATOM 1426 C CA . CYS A 1 177 ? 7.575 4.122 -8.501 1.00 93.00 177 CYS A CA 1
ATOM 1427 C C . CYS A 1 177 ? 6.248 4.889 -8.556 1.00 93.00 177 CYS A C 1
ATOM 1429 O O . CYS A 1 177 ? 5.650 4.974 -9.622 1.00 93.00 177 CYS A O 1
ATOM 1431 N N . ASN A 1 178 ? 5.810 5.495 -7.445 1.00 92.25 178 ASN A N 1
ATOM 1432 C CA . ASN A 1 178 ? 4.589 6.307 -7.420 1.00 92.25 178 ASN A CA 1
ATOM 1433 C C . ASN A 1 178 ? 4.694 7.522 -8.350 1.00 92.25 178 ASN A C 1
ATOM 1435 O O . ASN A 1 178 ? 3.785 7.767 -9.133 1.00 92.25 178 ASN A O 1
ATOM 1439 N N . LYS A 1 179 ? 5.819 8.249 -8.307 1.00 92.75 179 LYS A N 1
ATOM 1440 C CA . LYS A 1 179 ? 6.041 9.405 -9.189 1.00 92.75 179 LYS A CA 1
ATOM 1441 C C . LYS A 1 179 ? 6.026 9.019 -10.665 1.00 92.75 179 LYS A C 1
ATOM 1443 O O . LYS A 1 179 ? 5.413 9.721 -11.455 1.00 92.75 179 LYS A O 1
ATOM 1448 N N . TYR A 1 180 ? 6.696 7.923 -11.018 1.00 92.62 180 TYR A N 1
ATOM 1449 C CA . TYR A 1 180 ? 6.722 7.452 -12.398 1.00 92.62 180 TYR A CA 1
ATOM 1450 C C . TYR A 1 180 ? 5.341 6.997 -12.870 1.00 92.62 180 TYR A C 1
ATOM 1452 O O . TYR A 1 180 ? 4.939 7.344 -13.970 1.00 92.62 180 TYR A O 1
ATOM 1460 N N . TYR A 1 181 ? 4.604 6.257 -12.032 1.00 90.50 181 TYR A N 1
ATOM 1461 C CA . TYR A 1 181 ? 3.252 5.809 -12.364 1.00 90.50 181 TYR A CA 1
ATOM 1462 C C . TYR A 1 181 ? 2.324 6.991 -12.674 1.00 90.50 181 TYR A C 1
ATOM 1464 O O . TYR A 1 181 ? 1.706 6.983 -13.728 1.00 90.50 181 TYR A O 1
ATOM 1472 N N . LYS A 1 182 ? 2.305 8.032 -11.824 1.00 88.38 182 LYS A N 1
ATOM 1473 C CA . LYS A 1 182 ? 1.492 9.238 -12.071 1.00 88.38 182 LYS A CA 1
ATOM 1474 C C . LYS A 1 182 ? 1.904 9.967 -13.346 1.00 88.38 182 LYS A C 1
ATOM 1476 O O . LYS A 1 182 ? 1.052 10.357 -14.124 1.00 88.38 182 LYS A O 1
ATOM 1481 N N . GLN A 1 183 ? 3.211 10.095 -13.588 1.00 87.62 183 GLN A N 1
ATOM 1482 C CA . GLN A 1 183 ? 3.704 10.714 -14.817 1.00 87.62 183 GLN A CA 1
ATOM 1483 C C . GLN A 1 183 ? 3.215 9.962 -16.062 1.00 87.62 183 GLN A C 1
ATOM 1485 O O . GLN A 1 183 ? 2.799 10.581 -17.030 1.00 87.62 183 GLN A O 1
ATOM 1490 N N . VAL A 1 184 ? 3.267 8.630 -16.037 1.00 83.94 184 VAL A N 1
ATOM 1491 C CA . VAL A 1 184 ? 2.777 7.801 -17.141 1.00 83.94 184 VAL A CA 1
ATOM 1492 C C . VAL A 1 184 ? 1.265 7.941 -17.317 1.00 83.94 184 VAL A C 1
ATOM 1494 O O . VAL A 1 184 ? 0.822 8.095 -18.447 1.00 83.94 184 VAL A O 1
ATOM 1497 N N . GLU A 1 185 ? 0.505 7.902 -16.223 1.00 77.06 185 GLU A N 1
ATOM 1498 C CA . GLU A 1 185 ? -0.960 8.030 -16.213 1.00 77.06 185 GLU A CA 1
ATOM 1499 C C . GLU A 1 185 ? -1.420 9.385 -16.783 1.00 77.06 185 GLU A C 1
ATOM 1501 O O . GLU A 1 185 ? -2.379 9.433 -17.547 1.00 77.06 185 GLU A O 1
ATOM 1506 N N . ASP A 1 186 ? -0.682 10.462 -16.497 1.00 75.62 186 ASP A N 1
ATOM 1507 C CA . ASP A 1 186 ? -0.952 11.809 -17.017 1.00 75.62 186 ASP A CA 1
ATOM 1508 C C . ASP A 1 186 ? -0.538 11.994 -18.498 1.00 75.62 186 ASP A C 1
ATOM 1510 O O . ASP A 1 186 ? -1.097 12.840 -19.197 1.00 75.62 186 ASP A O 1
ATOM 1514 N N . GLU A 1 187 ? 0.467 11.250 -18.984 1.00 71.81 187 GLU A N 1
ATOM 1515 C CA . GLU A 1 187 ? 1.098 11.451 -20.304 1.00 71.81 187 GLU A CA 1
ATOM 1516 C C . GLU A 1 187 ? 0.661 10.437 -21.382 1.00 71.81 187 GLU A C 1
ATOM 1518 O O . GLU A 1 187 ? 0.941 10.647 -22.566 1.00 71.81 187 GLU A O 1
ATOM 1523 N N . SER A 1 188 ? 0.025 9.317 -21.023 1.00 62.88 188 SER A N 1
ATOM 1524 C CA . SER A 1 188 ? -0.273 8.246 -21.983 1.00 62.88 188 SER A CA 1
ATOM 1525 C C . SER A 1 188 ? -1.640 8.397 -22.658 1.00 62.88 188 SER A C 1
ATOM 1527 O O . SER A 1 188 ? -2.670 8.191 -22.027 1.00 62.88 188 SER A O 1
ATOM 1529 N N . GLU A 1 189 ? -1.652 8.645 -23.973 1.00 56.81 189 GLU A N 1
ATOM 1530 C CA . GLU A 1 189 ? -2.864 8.530 -24.811 1.00 56.81 189 GLU A CA 1
ATOM 1531 C C . GLU A 1 189 ? -3.159 7.074 -25.238 1.00 56.81 189 GLU A C 1
ATOM 1533 O O . GLU A 1 189 ? -4.255 6.777 -25.706 1.00 56.81 189 GLU A O 1
ATOM 1538 N N . ASP A 1 190 ? -2.195 6.158 -25.070 1.00 56.88 190 ASP A N 1
ATOM 1539 C CA . ASP A 1 190 ? -2.277 4.776 -25.557 1.00 56.88 190 ASP A CA 1
ATOM 1540 C C . ASP A 1 190 ? -1.582 3.798 -24.580 1.00 56.88 190 ASP A C 1
ATOM 1542 O O . ASP A 1 190 ? -0.370 3.563 -24.631 1.00 56.88 190 ASP A O 1
ATOM 1546 N N . GLU A 1 191 ? -2.351 3.216 -23.653 1.00 57.84 191 GLU A N 1
ATOM 1547 C CA . GLU A 1 191 ? -1.873 2.208 -22.684 1.00 57.84 191 GLU A CA 1
ATOM 1548 C C . GLU A 1 191 ? -1.457 0.878 -23.350 1.00 57.84 191 GLU A C 1
ATOM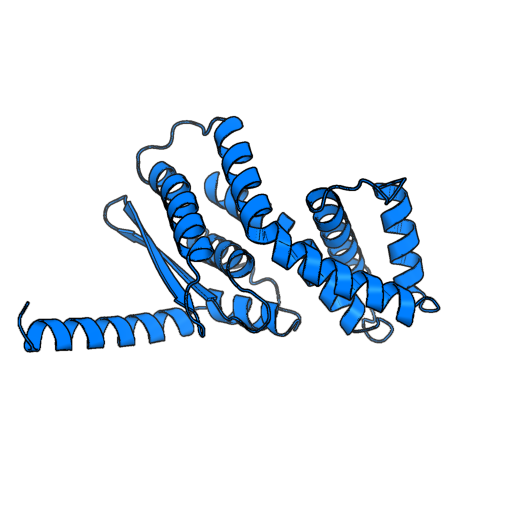 1550 O O . GLU A 1 191 ? -0.831 0.019 -22.723 1.00 57.84 191 GLU A O 1
ATOM 1555 N N . SER A 1 192 ? -1.787 0.697 -24.633 1.00 60.16 192 SER A N 1
ATOM 1556 C CA . SER A 1 192 ? -1.682 -0.567 -25.369 1.00 60.16 192 SER A CA 1
ATOM 1557 C C . SER A 1 192 ? -0.245 -1.075 -25.581 1.00 60.16 192 SER A C 1
ATOM 1559 O O . SER A 1 192 ? -0.041 -2.281 -25.735 1.00 60.16 192 SER A O 1
ATOM 1561 N N . ASP A 1 193 ? 0.763 -0.198 -25.511 1.00 68.44 193 ASP A N 1
ATOM 1562 C CA . ASP A 1 193 ? 2.177 -0.571 -25.662 1.00 68.44 193 ASP A CA 1
ATOM 1563 C C . ASP A 1 193 ? 2.877 -0.915 -24.316 1.00 68.44 193 ASP A C 1
ATOM 1565 O O . ASP A 1 193 ? 4.046 -1.344 -24.305 1.00 68.44 193 ASP A O 1
ATOM 1569 N N . PHE A 1 194 ? 2.218 -0.709 -23.165 1.00 72.31 194 PHE A N 1
ATOM 1570 C CA . PHE A 1 194 ? 2.791 -1.030 -21.852 1.00 72.31 194 PHE A CA 1
ATOM 1571 C C . PHE A 1 194 ? 2.725 -2.532 -21.573 1.00 72.31 194 PHE A C 1
ATOM 1573 O O . PHE A 1 194 ? 1.662 -3.134 -21.706 1.00 72.31 194 PHE A O 1
ATOM 1580 N N . PRO A 1 195 ? 3.809 -3.168 -21.081 1.00 81.81 195 PRO A N 1
ATOM 1581 C CA . PRO A 1 195 ? 3.697 -4.515 -20.539 1.00 81.81 195 PRO A CA 1
ATOM 1582 C C . PRO A 1 195 ? 2.776 -4.467 -19.301 1.00 81.81 195 PRO A C 1
ATOM 1584 O O . PRO A 1 195 ? 3.179 -3.897 -18.282 1.00 81.81 195 PRO A O 1
ATOM 1587 N N . PRO A 1 196 ? 1.569 -5.071 -19.320 1.00 77.00 196 PRO A N 1
ATOM 1588 C CA . PRO A 1 196 ? 0.560 -4.802 -18.286 1.00 77.00 196 PRO A CA 1
ATOM 1589 C C . PRO A 1 196 ? 1.017 -5.213 -16.880 1.00 77.00 196 PRO A C 1
ATOM 1591 O O . PRO A 1 196 ? 0.734 -4.547 -15.886 1.00 77.00 196 PRO A O 1
ATOM 1594 N N . LYS A 1 197 ? 1.805 -6.294 -16.792 1.00 86.38 197 LYS A N 1
ATOM 1595 C CA . LYS A 1 197 ? 2.395 -6.774 -15.531 1.00 86.38 197 LYS A CA 1
ATOM 1596 C C . LYS A 1 197 ? 3.400 -5.783 -14.941 1.00 86.38 197 LYS A C 1
ATOM 1598 O O . LYS A 1 197 ? 3.366 -5.539 -13.737 1.00 86.38 197 LYS A O 1
ATOM 1603 N N . PHE A 1 198 ? 4.222 -5.174 -15.794 1.00 89.00 198 PHE A N 1
ATOM 1604 C CA . PHE A 1 198 ? 5.247 -4.221 -15.384 1.00 89.00 198 PHE A CA 1
ATOM 1605 C C . PHE A 1 198 ? 4.615 -2.976 -14.761 1.00 89.00 198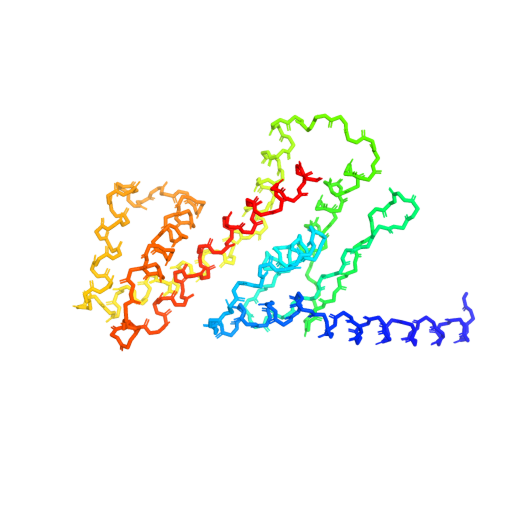 PHE A C 1
ATOM 1607 O O . PHE A 1 198 ? 4.944 -2.620 -13.628 1.00 89.00 198 PHE A O 1
ATOM 1614 N N . LEU A 1 199 ? 3.650 -2.367 -15.458 1.00 87.56 199 LEU A N 1
ATOM 1615 C CA . LEU A 1 199 ? 2.944 -1.189 -14.954 1.00 87.56 199 LEU A CA 1
ATOM 1616 C C . LEU A 1 199 ? 2.168 -1.512 -13.667 1.00 87.56 199 LEU A C 1
ATOM 1618 O O . LEU A 1 199 ? 2.260 -0.774 -12.684 1.00 87.56 199 LEU A O 1
ATOM 1622 N N . GLY A 1 200 ? 1.496 -2.668 -13.619 1.00 87.69 200 GLY A N 1
ATOM 1623 C CA . GLY A 1 200 ? 0.804 -3.140 -12.419 1.00 87.69 200 GLY A CA 1
ATOM 1624 C C . GLY A 1 200 ? 1.732 -3.321 -11.211 1.00 87.69 200 GLY A C 1
ATOM 1625 O O . GLY A 1 200 ? 1.361 -2.976 -10.085 1.00 87.69 200 GLY A O 1
ATOM 1626 N N . HIS A 1 201 ? 2.958 -3.815 -11.411 1.00 90.44 201 HIS A N 1
ATOM 1627 C CA . HIS A 1 201 ? 3.943 -3.912 -10.333 1.00 90.44 201 HIS A CA 1
ATOM 1628 C C . HIS A 1 201 ? 4.492 -2.545 -9.905 1.00 90.44 201 HIS A C 1
ATOM 1630 O O . HIS A 1 201 ? 4.622 -2.328 -8.699 1.00 90.44 201 HIS A O 1
ATOM 1636 N N . ILE A 1 202 ? 4.738 -1.604 -10.829 1.00 91.75 202 ILE A N 1
ATOM 1637 C CA . ILE A 1 202 ? 5.099 -0.218 -10.471 1.00 91.75 202 ILE A CA 1
ATOM 1638 C C . ILE A 1 202 ? 4.003 0.400 -9.600 1.00 91.75 202 ILE A C 1
ATOM 1640 O O . ILE A 1 202 ? 4.307 0.886 -8.508 1.00 91.75 202 ILE A O 1
ATOM 1644 N N . LYS A 1 203 ? 2.734 0.313 -10.023 1.00 89.38 203 LYS A N 1
ATOM 1645 C CA . LYS A 1 203 ? 1.579 0.813 -9.261 1.00 89.38 203 LYS A CA 1
ATOM 1646 C C . LYS A 1 203 ? 1.541 0.225 -7.850 1.00 89.38 203 LYS A C 1
ATOM 1648 O O . LYS A 1 203 ? 1.448 0.952 -6.866 1.00 89.38 203 LYS A O 1
ATOM 1653 N N . LYS A 1 204 ? 1.693 -1.098 -7.726 1.00 88.44 204 LYS A N 1
ATOM 1654 C CA . LYS A 1 204 ? 1.668 -1.816 -6.436 1.00 88.44 204 LYS A CA 1
ATOM 1655 C C . LYS A 1 204 ? 2.843 -1.500 -5.513 1.00 88.44 204 LYS A C 1
ATOM 1657 O O . LYS A 1 204 ? 2.695 -1.637 -4.296 1.00 88.44 204 LYS A O 1
ATOM 1662 N N . VAL A 1 205 ? 4.008 -1.156 -6.061 1.00 90.19 205 VAL A N 1
ATOM 1663 C CA . VAL A 1 205 ? 5.167 -0.690 -5.283 1.00 90.19 205 VAL A CA 1
ATOM 1664 C C . VAL A 1 205 ? 4.971 0.773 -4.880 1.00 90.19 205 VAL A C 1
ATOM 1666 O O . VAL A 1 205 ? 5.259 1.132 -3.740 1.00 90.19 205 VAL A O 1
ATOM 1669 N N . GLY A 1 206 ? 4.430 1.602 -5.774 1.00 90.50 206 GLY A N 1
ATOM 1670 C CA . GLY A 1 206 ? 4.145 3.014 -5.531 1.00 90.50 206 GLY A CA 1
ATOM 1671 C C . GLY A 1 206 ? 3.008 3.272 -4.542 1.00 90.50 206 GLY A C 1
ATOM 1672 O O . GLY A 1 206 ? 3.089 4.209 -3.759 1.00 90.50 206 GLY A O 1
ATOM 1673 N N . SER A 1 207 ? 1.979 2.429 -4.495 1.00 87.81 207 SER A N 1
ATOM 1674 C CA . SER A 1 207 ? 0.779 2.697 -3.689 1.00 87.81 207 SER A CA 1
ATOM 1675 C C . SER A 1 207 ? 1.016 2.760 -2.174 1.00 87.81 207 SER A C 1
ATOM 1677 O O . SER A 1 207 ? 0.196 3.317 -1.446 1.00 87.81 207 SER A O 1
ATOM 1679 N N . TYR A 1 208 ? 2.124 2.207 -1.669 1.00 86.25 208 TYR A N 1
ATOM 1680 C CA . TYR A 1 208 ? 2.449 2.263 -0.241 1.00 86.25 208 TYR A CA 1
ATOM 1681 C C . TYR A 1 208 ? 2.743 3.682 0.221 1.00 86.25 208 TYR A C 1
ATOM 1683 O O . TYR A 1 208 ? 2.159 4.127 1.205 1.00 86.25 208 TYR A O 1
ATOM 1691 N N . ILE A 1 209 ? 3.625 4.401 -0.483 1.00 86.69 209 ILE A N 1
ATOM 1692 C CA . ILE A 1 209 ? 3.964 5.775 -0.100 1.00 86.69 209 ILE A CA 1
ATOM 1693 C C . ILE A 1 209 ? 2.761 6.704 -0.251 1.00 86.69 209 ILE A C 1
ATOM 1695 O O . ILE A 1 209 ? 2.592 7.630 0.536 1.00 86.69 209 ILE A O 1
ATOM 1699 N N . GLU A 1 210 ? 1.906 6.426 -1.230 1.00 88.25 210 GLU A N 1
ATOM 1700 C CA . GLU A 1 210 ? 0.647 7.126 -1.439 1.00 88.25 210 GLU A CA 1
ATOM 1701 C C . GLU A 1 210 ? -0.337 6.866 -0.303 1.00 88.25 210 GLU A C 1
ATOM 1703 O O . GLU A 1 210 ? -0.881 7.817 0.246 1.00 88.25 210 GLU A O 1
ATOM 1708 N N . SER A 1 211 ? -0.480 5.612 0.129 1.00 87.44 211 SER A N 1
ATOM 1709 C CA . SER A 1 211 ? -1.345 5.258 1.258 1.00 87.44 211 SER A CA 1
ATOM 1710 C C . SER A 1 211 ? -0.868 5.877 2.566 1.00 87.44 211 SER A C 1
ATOM 1712 O O . SER A 1 211 ? -1.670 6.399 3.333 1.00 87.44 211 SER A O 1
ATOM 1714 N N . ILE A 1 212 ? 0.445 5.881 2.808 1.00 85.00 212 ILE A N 1
ATOM 1715 C CA . ILE A 1 212 ? 1.028 6.503 4.001 1.00 85.00 212 ILE A CA 1
ATOM 1716 C C . ILE A 1 212 ? 0.765 8.012 4.007 1.00 85.00 212 ILE A C 1
ATOM 1718 O O . ILE A 1 212 ? 0.217 8.538 4.975 1.00 85.00 212 ILE A O 1
ATOM 1722 N N . LYS A 1 213 ? 1.097 8.707 2.909 1.00 84.25 213 LYS A N 1
ATOM 1723 C CA . LYS A 1 213 ? 0.823 10.146 2.758 1.00 84.25 213 LYS A CA 1
ATOM 1724 C C . LYS A 1 213 ? -0.662 10.452 2.878 1.00 84.25 213 LYS A C 1
ATOM 1726 O O . LYS A 1 213 ? -1.037 11.457 3.466 1.00 84.25 213 LYS A O 1
ATOM 1731 N N . GLY A 1 214 ? -1.494 9.583 2.322 1.00 84.19 214 GLY A N 1
ATOM 1732 C CA . GLY A 1 214 ? -2.936 9.683 2.357 1.00 84.19 214 GLY A CA 1
ATOM 1733 C C . GLY A 1 214 ? -3.508 9.586 3.769 1.00 84.19 214 GLY A C 1
ATOM 1734 O O . GLY A 1 214 ? -4.363 10.392 4.132 1.00 84.19 214 GLY A O 1
ATOM 1735 N N . ILE A 1 215 ? -3.004 8.658 4.586 1.00 82.25 215 ILE A N 1
ATOM 1736 C CA . ILE A 1 215 ? -3.366 8.534 6.004 1.00 82.25 215 ILE A CA 1
ATOM 1737 C C . ILE A 1 215 ? -2.968 9.791 6.778 1.00 82.25 215 ILE A C 1
ATOM 1739 O O . ILE A 1 215 ? -3.813 10.355 7.470 1.00 82.25 215 ILE A O 1
ATOM 1743 N N . ILE A 1 216 ? -1.733 10.271 6.607 1.00 79.62 216 ILE A N 1
ATOM 1744 C CA . ILE A 1 216 ? -1.243 11.499 7.259 1.00 79.62 216 ILE A CA 1
ATOM 1745 C C . ILE A 1 216 ? -2.075 12.717 6.821 1.00 79.62 216 ILE A C 1
ATOM 1747 O O . ILE A 1 216 ? -2.537 13.506 7.637 1.00 79.62 216 ILE A O 1
ATOM 1751 N N . ALA A 1 217 ? -2.375 12.845 5.529 1.00 80.81 217 ALA A N 1
ATOM 1752 C CA . ALA A 1 217 ? -3.208 13.934 5.025 1.00 80.81 217 ALA A CA 1
ATOM 1753 C C . ALA A 1 217 ? -4.661 13.863 5.522 1.00 80.81 217 ALA A C 1
ATOM 1755 O O . ALA A 1 217 ? -5.307 14.899 5.662 1.00 80.81 217 ALA A O 1
ATOM 1756 N N . CYS A 1 218 ? -5.195 12.660 5.756 1.00 77.31 218 CYS A N 1
ATOM 1757 C CA . CYS A 1 218 ? -6.500 12.486 6.394 1.00 77.31 218 CYS A CA 1
ATOM 1758 C C . CYS A 1 218 ? -6.448 12.780 7.894 1.00 77.31 218 CYS A C 1
ATOM 1760 O O . CYS A 1 218 ? -7.467 13.169 8.444 1.00 77.31 218 CYS A O 1
ATOM 1762 N N . TYR A 1 219 ? -5.292 12.610 8.538 1.00 71.31 219 TYR A N 1
ATOM 1763 C CA . TYR A 1 219 ? -5.088 13.000 9.929 1.00 71.31 219 TYR A CA 1
ATOM 1764 C C . TYR A 1 219 ? -5.197 14.521 10.094 1.00 71.31 219 TYR A C 1
ATOM 1766 O O . TYR A 1 219 ? -5.853 14.997 11.013 1.00 71.31 219 TYR A O 1
ATOM 1774 N N . HIS A 1 220 ? -4.561 15.295 9.212 1.00 68.38 220 HIS A N 1
ATOM 1775 C CA . HIS A 1 220 ? -4.519 16.760 9.303 1.00 68.38 220 HIS A CA 1
ATOM 1776 C C . HIS A 1 220 ? -5.823 17.488 8.926 1.00 68.38 220 HIS A C 1
ATOM 1778 O O . HIS A 1 220 ? -5.832 18.719 8.882 1.00 68.38 220 HIS A O 1
ATOM 1784 N N . LYS A 1 221 ? -6.902 16.765 8.608 1.00 64.88 221 LYS A N 1
ATOM 1785 C CA . LYS A 1 221 ? -8.181 17.320 8.139 1.00 64.88 221 LYS A CA 1
ATOM 1786 C C . LYS A 1 221 ? -9.302 17.038 9.124 1.00 64.88 221 LYS A C 1
ATOM 1788 O O . LYS A 1 221 ? -10.129 17.956 9.306 1.00 64.88 221 LYS A O 1
#

Organism: Rhizophagus irregularis (strain DAOM 181602 / DAOM 197198 / MUCL 43194) (NCBI:txid747089)

pLDDT: mean 78.2, std 11.82, range [44.0, 93.19]

Sequence (221 aa):
MSPEELKKLKKREKEREKELYSKECVAQSINFVVSEASDEVTDLNVLDRFSCYLATILARDKEVVAVWLKIVQGRCEIYLSKNFDWLDKDVEYIDNITKYLKNISKNAPEISEDTESDFFGDVVSYCSTKLKSRLDKLKNDIEICAGNKYVKSFRDFFSAKVGDTNNTSLILISLVCNKYYKQVEDESEDESDFPPKFLGHIKKVGSYIESIKGIIACYHK